Protein AF-A0A2K3MM93-F1 (afdb_monomer_lite)

Organism: Trifolium pratense (NCBI:txid57577)

Secondary structure (DSSP, 8-state):
-HHHHHHHHHHHHHHHHHHHHHHHHSTT--------S------THHHHHHHHHHHHHHH--HHHHHHHHHHTGGGTTTS-----SSS--HHHHHHHHHHHHHHH--GGGHHHHHHHHHHHHHHSTTSTT--S------S---HHHHHHHHHHHHHHHHT-STT---SBTT-SSS--SS-S-HHHHSPPTTT--SPPPTTTTHHHHS-SSPPSS--TTPBP--SSSS--------

Radius of gyration: 21.47 Å; chains: 1; bounding box: 51×52×52 Å

InterPro domains:
  IPR001701 Glycoside hydrolase family 9 [PF00759] (44-225)
  IPR008928 Six-hairpin glycosidase superfamily [SSF48208] (3-224)
  IPR012341 Six-hairpin glycosidase-like superfamily [G3DSA:1.50.10.10] (38-229)

Foldseek 3Di:
DVVLVVLQVVLVVVVVVVVVVVCVVDPPDDDDDPPPPDPDDQLCLQVVLLVLLVCCVVPVDCVSVVVCLVCVVVSQLQPADQDPDPSGCNLVSLVSLLVCCVPVVPPSSVSSVVSNVLNLQCCDAAHPNPDDDDDHDDDDDDPVNSVVSVVVVVVCQQQPDPVSAHLFFPGDPHYDQQAPDLVQQDDDCVVPVDDQDPVNSVVSNPDPDGGPHGSGGFGAPDDDPDTRPRPPPD

Sequence (234 aa):
MQDQIENVRDAIRWSTDYLLKAATTTPDTLYVQSVHFTVLTLDTKDELLWGASWIYIASGINSYREFIKSNGHILGADDDGYTFSWDDKRPGTKISLSKEFLEKNSEEFKLYKVHADNFICSHVPGTPTFQAQYTTGTSKSTEQHLVELAKKQVDYFLGDNPTKMSYMVGFGEKYPKHIHLRGSSLPSIHAQPQKISCNDGFQYLHTGSPNPNVLVGAIVGGPDSCAVTISLMI

pLDDT: mean 77.03, std 18.41, range [23.94, 95.0]

Structure (mmCIF, N/CA/C/O backbone):
data_AF-A0A2K3MM93-F1
#
_entry.id   AF-A0A2K3MM93-F1
#
loop_
_atom_site.group_PDB
_atom_site.id
_atom_site.type_symbol
_atom_site.label_atom_id
_atom_site.label_alt_id
_atom_site.label_comp_id
_atom_site.label_asym_id
_atom_site.label_entity_id
_atom_site.label_seq_id
_atom_site.pdbx_PDB_ins_code
_atom_site.Cartn_x
_atom_site.Cartn_y
_atom_site.Cartn_z
_atom_site.occupancy
_atom_site.B_iso_or_equiv
_atom_site.auth_seq_id
_atom_site.auth_comp_id
_atom_site.auth_asym_id
_atom_site.auth_atom_id
_atom_site.pdbx_PDB_model_num
ATOM 1 N N . MET A 1 1 ? -6.194 -1.894 -23.812 1.00 51.81 1 MET A N 1
ATOM 2 C CA . MET A 1 1 ? -6.556 -1.962 -22.375 1.00 51.81 1 MET A CA 1
ATOM 3 C C . MET A 1 1 ? -6.922 -3.381 -21.944 1.00 51.81 1 MET A C 1
ATOM 5 O O . MET A 1 1 ? -6.437 -3.793 -20.905 1.00 51.81 1 MET A O 1
ATOM 9 N N . GLN A 1 2 ? -7.696 -4.141 -22.734 1.00 50.66 2 GLN A N 1
ATOM 10 C CA . GLN A 1 2 ? -8.085 -5.525 -22.408 1.00 50.66 2 GLN A CA 1
ATOM 11 C C . GLN A 1 2 ? -6.885 -6.453 -22.117 1.00 50.66 2 GLN A C 1
ATOM 13 O O . GLN A 1 2 ? -6.856 -7.088 -21.070 1.00 50.66 2 GLN A O 1
ATOM 18 N N . ASP A 1 3 ? -5.848 -6.432 -22.964 1.00 60.22 3 ASP A N 1
ATOM 19 C CA . ASP A 1 3 ? -4.652 -7.286 -22.801 1.00 60.22 3 ASP A CA 1
ATOM 20 C C . ASP A 1 3 ? -3.826 -6.957 -21.544 1.00 60.22 3 ASP A C 1
ATOM 22 O O . ASP A 1 3 ? -3.103 -7.795 -21.015 1.00 60.22 3 ASP A O 1
ATOM 26 N N . GLN A 1 4 ? -3.954 -5.732 -21.029 1.00 65.31 4 GLN A N 1
ATOM 27 C CA . GLN A 1 4 ? -3.262 -5.280 -19.819 1.00 65.31 4 GLN A CA 1
ATOM 28 C C . GLN A 1 4 ? -3.967 -5.754 -18.543 1.00 65.31 4 GLN A C 1
ATOM 30 O O . GLN A 1 4 ? -3.328 -5.936 -17.511 1.00 65.31 4 GLN A O 1
ATOM 35 N N . ILE A 1 5 ? -5.279 -5.991 -18.609 1.00 72.00 5 ILE A N 1
ATOM 36 C CA . ILE A 1 5 ? -6.051 -6.524 -17.481 1.00 72.00 5 ILE A CA 1
ATOM 37 C C . ILE A 1 5 ? -5.716 -8.000 -17.251 1.00 72.00 5 ILE A C 1
ATOM 39 O O . ILE A 1 5 ? -5.618 -8.419 -16.100 1.00 72.00 5 ILE A O 1
ATOM 43 N N . GLU A 1 6 ? -5.497 -8.775 -18.314 1.00 75.38 6 GLU A N 1
ATOM 44 C CA . GLU A 1 6 ? -5.089 -10.182 -18.189 1.00 75.38 6 GLU A CA 1
ATOM 45 C C . GLU A 1 6 ? -3.709 -10.309 -17.529 1.00 75.38 6 GLU A C 1
ATOM 47 O O . GLU A 1 6 ? -3.551 -11.066 -16.577 1.00 75.38 6 GLU A O 1
ATOM 52 N N . ASN A 1 7 ? -2.759 -9.449 -17.904 1.00 69.81 7 ASN A N 1
ATOM 53 C CA . ASN A 1 7 ? -1.457 -9.331 -17.240 1.00 69.81 7 ASN A CA 1
ATOM 54 C C . ASN A 1 7 ? -1.568 -9.065 -15.726 1.00 69.81 7 ASN A C 1
ATOM 56 O O . ASN A 1 7 ? -0.864 -9.679 -14.923 1.00 69.81 7 ASN A O 1
ATOM 60 N N . VAL A 1 8 ? -2.466 -8.161 -15.323 1.00 65.00 8 VAL A N 1
ATOM 61 C CA . VAL A 1 8 ? -2.718 -7.861 -13.904 1.00 65.00 8 VAL A CA 1
ATOM 62 C C . VAL A 1 8 ? -3.370 -9.053 -13.196 1.00 65.00 8 VAL A C 1
ATOM 64 O O . VAL A 1 8 ? -2.984 -9.387 -12.076 1.00 65.00 8 VAL A O 1
ATOM 67 N N . ARG A 1 9 ? -4.325 -9.733 -13.841 1.00 71.06 9 ARG A N 1
ATOM 68 C CA . ARG A 1 9 ? -4.964 -10.942 -13.295 1.00 71.06 9 ARG A CA 1
ATOM 69 C C . ARG A 1 9 ? -3.963 -12.071 -13.079 1.00 71.06 9 ARG A C 1
ATOM 71 O O . ARG A 1 9 ? -4.007 -12.715 -12.032 1.00 71.06 9 ARG A O 1
ATOM 78 N N . ASP A 1 10 ? -3.059 -12.282 -14.026 1.00 72.31 10 ASP A N 1
ATOM 79 C CA . ASP A 1 10 ? -2.024 -13.307 -13.923 1.00 72.31 10 ASP A CA 1
ATOM 80 C C . ASP A 1 10 ? -1.010 -12.981 -12.820 1.00 72.31 10 ASP A C 1
ATOM 82 O O . ASP A 1 10 ? -0.639 -13.873 -12.055 1.00 72.31 10 ASP A O 1
ATOM 86 N N . ALA A 1 11 ? -0.631 -11.708 -12.653 1.00 65.25 11 ALA A N 1
ATOM 87 C CA . ALA A 1 11 ? 0.227 -11.270 -11.548 1.00 65.25 11 ALA A CA 1
ATOM 88 C C . ALA A 1 11 ? -0.423 -11.495 -10.168 1.00 65.25 11 ALA A C 1
ATOM 90 O O . ALA A 1 11 ? 0.228 -11.998 -9.245 1.00 65.25 11 ALA A O 1
ATOM 91 N N . ILE A 1 12 ? -1.717 -11.176 -10.031 1.00 69.25 12 ILE A N 1
ATOM 92 C CA . ILE A 1 12 ? -2.489 -11.443 -8.807 1.00 69.25 12 ILE A CA 1
ATOM 93 C C . ILE A 1 12 ? -2.551 -12.951 -8.544 1.00 69.25 12 ILE A C 1
ATOM 95 O O . ILE A 1 12 ? -2.189 -13.392 -7.455 1.00 69.25 12 ILE A O 1
ATOM 99 N N . ARG A 1 13 ? -2.938 -13.753 -9.547 1.00 71.38 13 ARG A N 1
ATOM 100 C CA . ARG A 1 13 ? -3.024 -15.216 -9.422 1.00 71.38 13 ARG A CA 1
ATOM 101 C C . ARG A 1 13 ? -1.688 -15.819 -8.994 1.00 71.38 13 ARG A C 1
ATOM 103 O O . ARG A 1 13 ? -1.665 -16.629 -8.074 1.00 71.38 13 ARG A O 1
ATOM 110 N N . TRP A 1 14 ? -0.584 -15.418 -9.622 1.00 70.94 14 TRP A N 1
ATOM 111 C CA . TRP A 1 14 ? 0.744 -15.934 -9.287 1.00 70.94 14 TRP A CA 1
ATOM 112 C C . TRP A 1 14 ? 1.143 -15.611 -7.843 1.00 70.94 14 TRP A C 1
ATOM 114 O O . TRP A 1 14 ? 1.661 -16.476 -7.135 1.00 70.94 14 TRP A O 1
ATOM 124 N N . SER A 1 15 ? 0.849 -14.391 -7.386 1.00 55.44 15 SER A N 1
ATOM 125 C CA . SER A 1 15 ? 1.133 -13.959 -6.013 1.00 55.44 15 SER A CA 1
ATOM 126 C C . SER A 1 15 ? 0.314 -14.758 -4.993 1.00 55.44 15 SER A C 1
ATOM 128 O O . SER A 1 15 ? 0.858 -15.245 -4.001 1.00 55.44 15 SER A O 1
ATOM 130 N N . THR A 1 16 ? -0.979 -14.972 -5.261 1.00 62.91 16 THR A N 1
ATOM 131 C CA . THR A 1 16 ? -1.851 -15.796 -4.411 1.00 62.91 16 THR A CA 1
ATOM 132 C C . THR A 1 16 ? -1.411 -17.260 -4.393 1.00 62.91 16 THR A C 1
ATOM 134 O O . THR A 1 16 ? -1.303 -17.849 -3.319 1.00 62.91 16 THR A O 1
ATOM 137 N N . ASP A 1 17 ? -1.091 -17.844 -5.549 1.00 65.69 17 ASP A N 1
ATOM 138 C CA . ASP A 1 17 ? -0.613 -19.226 -5.652 1.00 65.69 17 ASP A CA 1
ATOM 139 C C . ASP A 1 17 ? 0.693 -19.440 -4.883 1.00 65.69 17 ASP A C 1
ATOM 141 O O . ASP A 1 17 ? 0.877 -20.488 -4.262 1.00 65.69 17 ASP A O 1
ATOM 145 N N . TYR A 1 18 ? 1.607 -18.465 -4.913 1.00 66.19 18 TYR A N 1
ATOM 146 C CA . TYR A 1 18 ? 2.848 -18.513 -4.144 1.00 66.19 18 TYR A CA 1
ATOM 147 C C . TYR A 1 18 ? 2.573 -18.567 -2.637 1.00 66.19 18 TYR A C 1
ATOM 149 O O . TYR A 1 18 ? 3.099 -19.445 -1.952 1.00 66.19 18 TYR A O 1
ATOM 157 N N . LEU A 1 19 ? 1.707 -17.685 -2.127 1.00 58.78 19 LEU A N 1
ATOM 158 C CA . LEU A 1 19 ? 1.342 -17.655 -0.708 1.00 58.78 19 LEU A CA 1
ATOM 159 C C . LEU A 1 19 ? 0.598 -18.916 -0.273 1.00 58.78 19 LEU A C 1
ATOM 161 O O . LEU A 1 19 ? 0.902 -19.471 0.779 1.00 58.78 19 LEU A O 1
ATOM 165 N N . LEU A 1 20 ? -0.335 -19.405 -1.093 1.00 62.91 20 LEU A N 1
ATOM 166 C CA . LEU A 1 20 ? -1.062 -20.644 -0.823 1.00 62.91 20 LEU A CA 1
ATOM 167 C C . LEU A 1 20 ? -0.119 -21.848 -0.800 1.00 62.91 20 LEU A C 1
ATOM 169 O O . LEU A 1 20 ? -0.207 -22.677 0.103 1.00 62.91 20 LEU A O 1
ATOM 173 N N . LYS A 1 21 ? 0.825 -21.943 -1.743 1.00 63.91 21 LYS A N 1
ATOM 174 C CA . LYS A 1 21 ? 1.854 -22.996 -1.734 1.00 63.91 21 LYS A CA 1
ATOM 175 C C . LYS A 1 21 ? 2.757 -22.888 -0.508 1.00 63.91 21 LYS A C 1
ATOM 177 O O . LYS A 1 21 ? 3.028 -23.904 0.124 1.00 63.91 21 LYS A O 1
ATOM 182 N N . ALA A 1 22 ? 3.179 -21.684 -0.129 1.00 58.09 22 ALA A N 1
ATOM 183 C CA . ALA A 1 22 ? 3.984 -21.475 1.072 1.00 58.09 22 ALA A CA 1
ATOM 184 C C . ALA A 1 22 ? 3.227 -21.878 2.354 1.00 58.09 22 ALA A C 1
ATOM 186 O O . ALA A 1 22 ? 3.769 -22.616 3.172 1.00 58.09 22 ALA A O 1
ATOM 187 N N . ALA A 1 23 ? 1.958 -21.480 2.490 1.00 58.22 23 ALA A N 1
ATOM 188 C CA . ALA A 1 23 ? 1.123 -21.787 3.653 1.00 58.22 23 ALA A CA 1
ATOM 189 C C . ALA A 1 23 ? 0.767 -23.280 3.763 1.00 58.22 23 ALA A C 1
ATOM 191 O O . ALA A 1 23 ? 0.772 -23.847 4.852 1.00 58.22 23 ALA A O 1
ATOM 192 N N . THR A 1 24 ? 0.484 -23.941 2.637 1.00 62.69 24 THR A N 1
ATOM 193 C CA . THR A 1 24 ? 0.155 -25.380 2.602 1.00 62.69 24 THR A CA 1
ATOM 194 C C . THR A 1 24 ? 1.366 -26.283 2.826 1.00 62.69 24 THR A C 1
ATOM 196 O O . THR A 1 24 ? 1.199 -27.421 3.259 1.00 62.69 24 THR A O 1
ATOM 199 N N . THR A 1 25 ? 2.581 -25.793 2.562 1.00 65.81 25 THR A N 1
ATOM 200 C CA . THR A 1 25 ? 3.818 -26.562 2.778 1.00 65.81 25 THR A CA 1
ATOM 201 C C . THR A 1 25 ? 4.124 -26.740 4.270 1.00 65.81 25 THR A C 1
ATOM 203 O O . THR A 1 25 ? 4.723 -27.745 4.649 1.00 65.81 25 THR A O 1
ATOM 206 N N . THR A 1 26 ? 3.668 -25.820 5.127 1.00 63.72 26 THR A N 1
ATOM 207 C CA . THR A 1 26 ? 3.816 -25.917 6.588 1.00 63.72 26 THR A CA 1
ATOM 208 C C . THR A 1 26 ? 2.538 -25.481 7.312 1.00 63.72 26 THR A C 1
ATOM 210 O O . THR A 1 26 ? 2.433 -24.332 7.758 1.00 63.72 26 THR A O 1
ATOM 213 N N . PRO A 1 27 ? 1.562 -26.394 7.457 1.00 59.00 27 PRO A N 1
ATOM 214 C CA . PRO A 1 27 ? 0.404 -26.164 8.311 1.00 59.00 27 PRO A CA 1
ATOM 215 C C . PRO A 1 27 ? 0.856 -25.774 9.728 1.00 59.00 27 PRO A C 1
ATOM 217 O O . PRO A 1 27 ? 1.886 -26.251 10.206 1.00 59.00 27 PRO A O 1
ATOM 220 N N . ASP A 1 28 ? 0.119 -24.872 10.376 1.00 53.28 28 ASP A N 1
ATOM 221 C CA . ASP A 1 28 ? 0.378 -24.392 11.746 1.00 53.28 28 ASP A CA 1
ATOM 222 C C . ASP A 1 28 ? 1.706 -23.636 11.961 1.00 53.28 28 ASP A C 1
ATOM 224 O O . ASP A 1 28 ? 2.110 -23.386 13.097 1.00 53.28 28 ASP A O 1
ATOM 228 N N . THR A 1 29 ? 2.386 -23.222 10.886 1.00 52.50 29 THR A N 1
ATOM 229 C CA . THR A 1 29 ? 3.626 -22.432 10.963 1.00 52.50 29 THR A CA 1
ATOM 230 C C . THR A 1 29 ? 3.396 -21.007 10.466 1.00 52.50 29 THR A C 1
ATOM 232 O O . THR A 1 29 ? 3.071 -20.788 9.301 1.00 52.50 29 THR A O 1
ATOM 235 N N . LEU A 1 30 ? 3.603 -20.021 11.343 1.00 47.50 30 LEU A N 1
ATOM 236 C CA . LEU A 1 30 ? 3.596 -18.605 10.976 1.00 47.50 30 LEU A CA 1
ATOM 237 C C . LEU A 1 30 ? 5.018 -18.163 10.619 1.00 47.50 30 LEU A C 1
ATOM 239 O O . LEU A 1 30 ? 5.884 -18.056 11.489 1.00 47.50 30 LEU A O 1
ATOM 243 N N . TYR A 1 31 ? 5.260 -17.873 9.344 1.00 49.44 31 TYR A N 1
ATOM 244 C CA . TYR A 1 31 ? 6.506 -17.243 8.920 1.00 49.44 31 TYR A CA 1
ATOM 245 C C . TYR A 1 31 ? 6.441 -15.741 9.184 1.00 49.44 31 TYR A C 1
ATOM 247 O O . TYR A 1 31 ? 5.817 -14.994 8.437 1.00 49.44 31 TYR A O 1
ATOM 255 N N . VAL A 1 32 ? 7.110 -15.296 10.245 1.00 45.66 32 VAL A N 1
ATOM 256 C CA . VAL A 1 32 ? 7.368 -13.873 10.479 1.00 45.66 32 VAL A CA 1
ATOM 257 C C . VAL A 1 32 ? 8.694 -13.528 9.810 1.00 45.66 32 VAL A C 1
ATOM 259 O O . VAL A 1 32 ? 9.730 -14.125 10.113 1.00 45.66 32 VAL A O 1
ATOM 262 N N . GLN A 1 33 ? 8.675 -12.586 8.869 1.00 38.59 33 GLN A N 1
ATOM 263 C CA . GLN A 1 33 ? 9.889 -12.128 8.207 1.00 38.59 33 GLN A CA 1
ATOM 264 C C . GLN A 1 33 ? 10.710 -11.272 9.184 1.00 38.59 33 GLN A C 1
ATOM 266 O O . GLN A 1 33 ? 10.471 -10.081 9.333 1.00 38.59 33 GLN A O 1
ATOM 271 N N . SER A 1 34 ? 11.712 -11.865 9.839 1.00 39.41 34 SER A N 1
ATOM 272 C CA . SER A 1 34 ? 12.761 -11.085 10.504 1.00 39.41 34 SER A CA 1
ATOM 273 C C . SER A 1 34 ? 13.750 -10.612 9.439 1.00 39.41 34 SER A C 1
ATOM 275 O O . SER A 1 34 ? 14.672 -11.335 9.055 1.00 39.41 34 SER A O 1
ATOM 277 N N . VAL A 1 35 ? 13.530 -9.414 8.891 1.00 43.66 35 VAL A N 1
ATOM 278 C CA . VAL A 1 35 ? 14.519 -8.778 8.016 1.00 43.66 35 VAL A CA 1
ATOM 279 C C . VAL A 1 35 ? 15.639 -8.246 8.903 1.00 43.66 35 VAL A C 1
ATOM 281 O O . VAL A 1 35 ? 15.491 -7.238 9.585 1.00 43.66 35 VAL A O 1
ATOM 284 N N . HIS A 1 36 ? 16.779 -8.930 8.908 1.00 37.81 36 HIS A N 1
ATOM 285 C CA . HIS A 1 36 ? 17.984 -8.464 9.591 1.00 37.81 36 HIS A CA 1
ATOM 286 C C . HIS A 1 36 ? 18.681 -7.390 8.734 1.00 37.81 36 HIS A C 1
ATOM 288 O O . HIS A 1 36 ? 19.751 -7.621 8.174 1.00 37.81 36 HIS A O 1
ATOM 294 N N . PHE A 1 37 ? 18.060 -6.217 8.582 1.00 41.62 37 PHE A N 1
ATOM 295 C CA . PHE A 1 37 ? 18.737 -5.025 8.071 1.00 41.62 37 PHE A CA 1
ATOM 296 C C . PHE A 1 37 ? 18.718 -3.955 9.161 1.00 41.62 37 PHE A C 1
ATOM 298 O O . PHE A 1 37 ? 17.846 -3.099 9.214 1.00 41.62 37 PHE A O 1
ATOM 305 N N . THR A 1 38 ? 19.731 -4.028 10.027 1.00 33.12 38 THR A N 1
ATOM 306 C CA . THR A 1 38 ? 19.977 -3.146 11.181 1.00 33.12 38 THR A CA 1
ATOM 307 C C . THR A 1 38 ? 18.967 -3.301 12.318 1.00 33.12 38 THR A C 1
ATOM 309 O O . THR A 1 38 ? 17.789 -2.998 12.199 1.00 33.12 38 THR A O 1
ATOM 312 N N . VAL A 1 39 ? 19.472 -3.747 13.468 1.00 38.59 39 VAL A N 1
ATOM 313 C CA . VAL A 1 39 ? 18.790 -3.675 14.762 1.00 38.59 39 VAL A CA 1
ATOM 314 C C . VAL A 1 39 ? 18.545 -2.200 15.095 1.00 38.59 39 VAL A C 1
ATOM 316 O O . VAL A 1 39 ? 19.390 -1.531 15.682 1.00 38.59 39 VAL A O 1
ATOM 319 N N . LEU A 1 40 ? 17.388 -1.691 14.693 1.0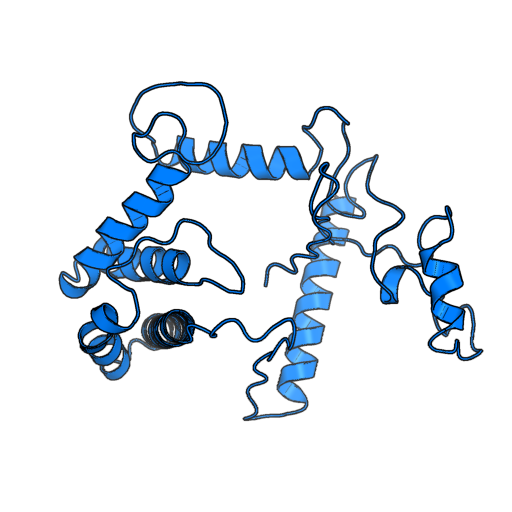0 40.06 40 LEU A N 1
ATOM 320 C CA . LEU A 1 40 ? 16.746 -0.516 15.261 1.00 40.06 40 LEU A CA 1
ATOM 321 C C . LEU A 1 40 ? 15.409 -1.035 15.780 1.00 40.06 40 LEU A C 1
ATOM 323 O O . LEU A 1 40 ? 14.492 -1.246 15.005 1.00 40.06 40 LEU A O 1
ATOM 327 N N . THR A 1 41 ? 15.393 -1.408 17.063 1.00 41.62 41 THR A N 1
ATOM 328 C CA . THR A 1 41 ? 14.204 -1.641 17.905 1.00 41.62 41 THR A CA 1
ATOM 329 C C . THR A 1 41 ? 12.896 -1.888 17.137 1.00 41.62 41 THR A C 1
ATOM 331 O O . THR A 1 41 ? 12.156 -0.939 16.903 1.00 41.62 41 THR A O 1
ATOM 334 N N . LEU A 1 42 ? 12.603 -3.145 16.770 1.00 50.31 42 LEU A N 1
ATOM 335 C CA . LEU A 1 42 ? 11.277 -3.526 16.270 1.00 50.31 42 LEU A CA 1
ATOM 336 C C . LEU A 1 42 ? 10.249 -3.138 17.337 1.00 50.31 42 LEU A C 1
ATOM 338 O O . LEU A 1 42 ? 10.152 -3.803 18.374 1.00 50.31 42 LEU A O 1
ATOM 342 N N . ASP A 1 43 ? 9.514 -2.054 17.119 1.00 64.69 43 ASP A N 1
ATOM 343 C CA . ASP A 1 43 ? 8.407 -1.670 17.982 1.00 64.69 43 ASP A CA 1
ATOM 344 C C . ASP A 1 43 ? 7.216 -2.580 17.674 1.00 64.69 43 ASP A C 1
ATOM 346 O O . ASP A 1 43 ? 6.231 -2.146 17.114 1.00 64.69 43 ASP A O 1
ATOM 350 N N . THR A 1 44 ? 7.304 -3.868 18.039 1.00 72.62 44 THR A N 1
ATOM 351 C CA . THR A 1 44 ? 6.303 -4.937 17.767 1.00 72.62 44 THR A CA 1
ATOM 352 C C . THR A 1 44 ? 4.864 -4.640 18.219 1.00 72.62 44 THR A C 1
ATOM 354 O O . THR A 1 44 ? 3.959 -5.460 18.053 1.00 72.62 44 THR A O 1
ATOM 357 N N . LYS A 1 45 ? 4.659 -3.500 18.869 1.00 85.88 45 LYS A N 1
ATOM 358 C CA . LYS A 1 45 ? 3.405 -3.062 19.455 1.00 85.88 45 LYS A CA 1
ATOM 359 C C . LYS A 1 45 ? 2.326 -2.838 18.407 1.00 85.88 45 LYS A C 1
ATOM 361 O O . LYS A 1 45 ? 1.196 -3.285 18.605 1.00 85.88 45 LYS A O 1
ATOM 366 N N . ASP A 1 46 ? 2.676 -2.183 17.306 1.00 86.19 46 ASP A N 1
ATOM 367 C CA . ASP A 1 46 ? 1.747 -1.909 16.220 1.00 86.19 46 ASP A CA 1
ATOM 368 C C . ASP A 1 46 ? 1.327 -3.203 15.510 1.00 86.19 46 ASP A C 1
ATOM 370 O O . ASP A 1 46 ? 0.139 -3.388 15.254 1.00 86.19 46 ASP A O 1
ATOM 374 N N . GLU A 1 47 ? 2.262 -4.134 15.294 1.00 89.50 47 GLU A N 1
ATOM 375 C CA . GLU A 1 47 ? 1.994 -5.459 14.722 1.00 89.50 47 GLU A CA 1
ATOM 376 C C . GLU A 1 47 ? 1.057 -6.283 15.612 1.00 89.50 47 GLU A C 1
ATOM 378 O O . GLU A 1 47 ? 0.119 -6.919 15.124 1.00 89.50 47 GLU A O 1
ATOM 383 N N . LEU A 1 48 ? 1.267 -6.252 16.934 1.00 90.44 48 LEU A N 1
ATOM 384 C CA . LEU A 1 48 ? 0.404 -6.950 17.886 1.00 90.44 48 LEU A CA 1
ATOM 385 C C . LEU A 1 48 ? -1.016 -6.372 17.881 1.00 90.44 48 LEU A C 1
ATOM 387 O O . LEU A 1 48 ? -1.996 -7.124 17.867 1.00 90.44 48 LEU A O 1
ATOM 391 N N . LEU A 1 49 ? -1.136 -5.042 17.868 1.00 92.50 49 LEU A N 1
ATOM 392 C CA . LEU A 1 49 ? -2.427 -4.363 17.816 1.00 92.50 49 LEU A CA 1
ATOM 393 C C . LEU A 1 49 ? -3.130 -4.591 16.469 1.00 92.50 49 LEU A C 1
ATOM 395 O O . LEU A 1 49 ? -4.339 -4.828 16.446 1.00 92.50 49 LEU A O 1
ATOM 399 N N . TRP A 1 50 ? -2.384 -4.589 15.364 1.00 93.88 50 TRP A N 1
ATOM 400 C CA . TRP A 1 50 ? -2.871 -4.895 14.018 1.00 93.88 50 TRP A CA 1
ATOM 401 C C . TRP A 1 50 ? -3.407 -6.323 13.923 1.00 93.88 50 TRP A C 1
ATOM 403 O O . TRP A 1 50 ? -4.550 -6.529 13.510 1.00 93.88 50 TRP A O 1
ATOM 413 N N . GLY A 1 51 ? -2.634 -7.308 14.389 1.00 92.44 51 GLY A N 1
ATOM 414 C CA . GLY A 1 51 ? -3.040 -8.713 14.405 1.00 92.44 51 GLY A CA 1
ATOM 415 C C . GLY A 1 51 ? -4.285 -8.957 15.261 1.00 92.44 51 GLY A C 1
ATOM 416 O O . GLY A 1 51 ? -5.238 -9.588 14.801 1.00 92.44 51 GLY A O 1
ATOM 417 N N . ALA A 1 52 ? -4.327 -8.404 16.478 1.00 92.81 52 ALA A N 1
ATOM 418 C CA . ALA A 1 52 ? -5.503 -8.505 17.343 1.00 92.81 52 ALA A CA 1
ATOM 419 C C . ALA A 1 52 ? -6.749 -7.875 16.697 1.00 92.81 52 ALA A C 1
ATOM 421 O O . ALA A 1 52 ? -7.838 -8.449 16.776 1.00 92.81 52 ALA A O 1
ATOM 422 N N . SER A 1 53 ? -6.582 -6.735 16.017 1.00 93.88 53 SER A N 1
ATOM 423 C CA . SER A 1 53 ? -7.661 -6.042 15.303 1.00 93.88 53 SER A CA 1
ATOM 424 C C . SER A 1 53 ? -8.219 -6.880 14.159 1.00 93.88 53 SER A C 1
ATOM 426 O O . SER A 1 53 ? -9.434 -7.043 14.071 1.00 93.88 53 SER A O 1
ATOM 428 N N . TRP A 1 54 ? -7.362 -7.478 13.329 1.00 93.75 54 TRP A N 1
ATOM 429 C CA . TRP A 1 54 ? -7.805 -8.367 12.252 1.00 93.75 54 TRP A CA 1
ATOM 430 C C . TRP A 1 54 ? -8.556 -9.586 12.762 1.00 93.75 54 TRP A C 1
ATOM 432 O O . TRP A 1 54 ? -9.616 -9.913 12.228 1.00 93.75 54 TRP A O 1
ATOM 442 N N . ILE A 1 55 ? -8.044 -10.242 13.808 1.00 92.12 55 ILE A N 1
ATOM 443 C CA . ILE A 1 55 ? -8.721 -11.408 14.379 1.00 92.12 55 ILE A CA 1
ATOM 444 C C . ILE A 1 55 ? -10.080 -10.994 14.945 1.00 92.12 55 ILE A C 1
ATOM 446 O O . ILE A 1 55 ? -11.068 -11.680 14.689 1.00 92.12 55 ILE A O 1
ATOM 450 N N . TYR A 1 56 ? -10.169 -9.868 15.659 1.00 93.06 56 TYR A N 1
ATOM 451 C CA . TYR A 1 56 ? -11.446 -9.350 16.148 1.00 93.06 56 TYR A CA 1
ATOM 452 C C . TYR A 1 56 ? -12.430 -9.074 15.001 1.00 93.06 56 TYR A C 1
ATOM 454 O O . TYR A 1 56 ? -13.550 -9.578 15.039 1.00 93.06 56 TYR A O 1
ATOM 462 N N . ILE A 1 57 ? -12.009 -8.345 13.965 1.00 90.19 57 ILE A N 1
ATOM 463 C CA . ILE A 1 57 ? -12.862 -7.982 12.823 1.00 90.19 57 ILE A CA 1
ATOM 464 C C . ILE A 1 57 ? -13.351 -9.231 12.077 1.00 90.19 57 ILE A C 1
ATOM 466 O O . ILE A 1 57 ? -14.520 -9.307 11.704 1.00 90.19 57 ILE A O 1
ATOM 470 N N . ALA A 1 58 ? -12.481 -10.226 11.881 1.00 90.50 58 ALA A N 1
ATOM 471 C CA . ALA A 1 58 ? -12.821 -11.445 11.153 1.00 90.50 58 ALA A CA 1
ATOM 472 C C . ALA A 1 58 ? -13.691 -12.415 11.968 1.00 90.50 58 ALA A C 1
ATOM 474 O O . ALA A 1 58 ? -14.559 -13.083 11.410 1.00 90.50 58 ALA A O 1
ATOM 475 N N . SER A 1 59 ? -13.445 -12.526 13.277 1.00 92.31 59 SER A N 1
ATOM 476 C CA . SER A 1 59 ? -14.070 -13.552 14.123 1.00 92.31 59 SER A CA 1
ATOM 477 C C . SER A 1 59 ? -15.241 -13.050 14.970 1.00 92.31 59 SER A C 1
ATOM 479 O O . SER A 1 59 ? -16.067 -13.851 15.400 1.00 92.31 59 SER A O 1
ATOM 481 N N . GLY A 1 60 ? -15.301 -11.750 15.268 1.00 88.94 60 GLY A N 1
ATOM 482 C CA . GLY A 1 60 ? -16.237 -11.172 16.235 1.00 88.94 60 GLY A CA 1
ATOM 483 C C . GLY A 1 60 ? -16.000 -11.610 17.688 1.00 88.94 60 GLY A C 1
ATOM 484 O O . GLY A 1 60 ? -16.852 -11.374 18.545 1.00 88.94 60 GLY A O 1
ATOM 485 N N . ILE A 1 61 ? -14.875 -12.266 17.999 1.00 92.06 61 ILE A N 1
ATOM 486 C CA . ILE A 1 61 ? -14.604 -12.798 19.339 1.00 92.06 61 ILE A CA 1
ATOM 487 C C . ILE A 1 61 ? -14.286 -11.656 20.320 1.00 92.06 61 ILE A C 1
ATOM 489 O O . ILE A 1 61 ? -13.301 -10.928 20.174 1.00 92.06 61 ILE A O 1
ATOM 493 N N . ASN A 1 62 ? -15.081 -11.558 21.390 1.00 92.88 62 ASN A N 1
ATOM 494 C CA . ASN A 1 62 ? -14.987 -10.484 22.387 1.00 92.88 62 ASN A CA 1
ATOM 495 C C . ASN A 1 62 ? -13.662 -10.438 23.166 1.00 92.88 62 ASN A C 1
ATOM 497 O O . ASN A 1 62 ? -13.287 -9.368 23.635 1.00 92.88 62 ASN A O 1
ATOM 501 N N . SER A 1 63 ? -12.930 -11.548 23.310 1.00 94.12 63 SER A N 1
ATOM 502 C CA . SER A 1 63 ? -11.634 -11.526 24.009 1.00 94.12 63 SER A CA 1
ATOM 503 C C . SER A 1 63 ? -10.609 -10.637 23.299 1.00 94.12 63 SER A C 1
ATOM 505 O O . SER A 1 63 ? -9.867 -9.920 23.965 1.00 94.12 63 SER A O 1
ATOM 507 N N . TYR A 1 64 ? -10.607 -10.617 21.962 1.00 91.94 64 TYR A N 1
ATOM 508 C CA . TYR A 1 64 ? -9.748 -9.723 21.183 1.00 91.94 64 TYR A CA 1
ATOM 509 C C . TYR A 1 64 ? -10.221 -8.271 21.263 1.00 91.94 64 TYR A C 1
ATOM 511 O O . TYR A 1 64 ? -9.393 -7.371 21.370 1.00 91.94 64 TYR A O 1
ATOM 519 N N . ARG A 1 65 ? -11.538 -8.033 21.313 1.00 93.06 65 ARG A N 1
ATOM 520 C CA . ARG A 1 65 ? -12.097 -6.696 21.577 1.00 93.06 65 ARG A CA 1
ATOM 521 C C . ARG A 1 65 ? -11.618 -6.138 22.915 1.00 93.06 65 ARG A C 1
ATOM 523 O O . ARG A 1 65 ? -11.124 -5.014 22.966 1.00 93.06 65 ARG A O 1
ATOM 530 N N . GLU A 1 66 ? -11.728 -6.922 23.987 1.00 94.50 66 GLU A N 1
ATOM 531 C CA . GLU A 1 66 ? -11.243 -6.503 25.307 1.00 94.50 66 GLU A CA 1
ATOM 532 C C . GLU A 1 66 ? -9.719 -6.347 25.320 1.00 94.50 66 GLU A C 1
ATOM 534 O O . GLU A 1 66 ? -9.213 -5.402 25.915 1.00 94.50 66 GLU A O 1
ATOM 539 N N . PHE A 1 67 ? -8.978 -7.196 24.602 1.00 94.44 67 PHE A N 1
ATOM 540 C CA . PHE A 1 67 ? -7.536 -7.024 24.446 1.00 94.44 67 PHE A CA 1
ATOM 541 C C . PHE A 1 67 ? -7.180 -5.673 23.806 1.00 94.44 67 PHE A C 1
ATOM 543 O O . PHE A 1 67 ? -6.360 -4.944 24.363 1.00 94.44 67 PHE A O 1
ATOM 550 N N . ILE A 1 68 ? -7.810 -5.317 22.681 1.00 95.00 68 ILE A N 1
ATOM 551 C CA . ILE A 1 68 ? -7.585 -4.045 21.971 1.00 95.00 68 ILE A CA 1
ATOM 552 C C . ILE A 1 68 ? -7.930 -2.861 22.874 1.00 95.00 68 ILE A C 1
ATOM 554 O O . ILE A 1 68 ? -7.190 -1.882 22.937 1.00 95.00 68 ILE A O 1
ATOM 558 N N . LYS A 1 69 ? -9.039 -2.956 23.608 1.00 93.56 69 LYS A N 1
ATOM 559 C CA . LYS A 1 69 ? -9.486 -1.917 24.536 1.00 93.56 69 LYS A CA 1
ATOM 560 C C . LYS A 1 69 ? -8.517 -1.725 25.704 1.00 93.56 69 LYS A C 1
ATOM 562 O O . LYS A 1 69 ? -8.188 -0.593 26.037 1.00 93.56 69 LYS A O 1
ATOM 567 N N . SER A 1 70 ? -8.063 -2.810 26.325 1.00 94.06 70 SER A N 1
ATOM 568 C CA . SER A 1 70 ? -7.196 -2.749 27.506 1.00 94.06 70 SER A CA 1
ATOM 569 C C . SER A 1 70 ? -5.744 -2.414 27.179 1.00 94.06 70 SER A C 1
ATOM 571 O O . SER A 1 70 ? -5.063 -1.820 28.009 1.00 94.06 70 SER A O 1
ATOM 573 N N . ASN A 1 71 ? -5.262 -2.796 25.994 1.00 92.94 71 ASN A N 1
ATOM 574 C CA . ASN A 1 71 ? -3.849 -2.671 25.634 1.00 92.94 71 ASN A CA 1
ATOM 575 C C . ASN A 1 71 ? -3.589 -1.628 24.540 1.00 92.94 71 ASN A C 1
ATOM 577 O O . ASN A 1 71 ? -2.440 -1.264 24.331 1.00 92.94 71 ASN A O 1
ATOM 581 N N . GLY A 1 72 ? -4.616 -1.107 23.863 1.00 91.88 72 GLY A N 1
ATOM 582 C CA . GLY A 1 72 ? -4.449 -0.178 22.740 1.00 91.88 72 GLY A CA 1
ATOM 583 C C . GLY A 1 72 ? -3.542 1.010 23.062 1.00 91.88 72 GLY A C 1
ATOM 584 O O . GLY A 1 72 ? -2.607 1.278 22.315 1.00 91.88 72 GLY A O 1
ATOM 585 N N . HIS A 1 73 ? -3.753 1.652 24.215 1.00 91.31 73 HIS A N 1
ATOM 586 C CA . HIS A 1 73 ? -2.949 2.792 24.671 1.00 91.31 73 HIS A CA 1
ATOM 587 C C . HIS A 1 73 ? -1.446 2.473 24.721 1.00 91.31 73 HIS A C 1
ATOM 589 O O . HIS A 1 73 ? -0.631 3.190 24.150 1.00 91.31 73 HIS A O 1
ATOM 595 N N . ILE A 1 74 ? -1.072 1.347 25.342 1.00 90.62 74 ILE A N 1
ATOM 596 C CA . ILE A 1 74 ? 0.337 0.940 25.454 1.00 90.62 74 ILE A CA 1
ATOM 597 C C . ILE A 1 74 ? 0.906 0.398 24.139 1.00 90.62 74 ILE A C 1
ATOM 599 O O . ILE A 1 74 ? 2.125 0.290 24.024 1.00 90.62 74 ILE A O 1
ATOM 603 N N . LEU A 1 75 ? 0.042 0.048 23.178 1.00 89.62 75 LEU A N 1
ATOM 604 C CA . LEU A 1 75 ? 0.399 -0.487 21.865 1.00 89.62 75 LEU A CA 1
ATOM 605 C C . LEU A 1 75 ? 0.375 0.573 20.742 1.00 89.62 75 LEU A C 1
ATOM 607 O O . LEU A 1 75 ? 0.430 0.220 19.566 1.00 89.62 75 LEU A O 1
ATOM 611 N N . GLY A 1 76 ? 0.299 1.863 21.086 1.00 87.94 76 GLY A N 1
ATOM 612 C CA . GLY A 1 76 ? 0.402 2.964 20.121 1.00 87.94 76 GLY A CA 1
ATOM 613 C C . GLY A 1 76 ? -0.925 3.420 19.506 1.00 87.94 76 GLY A C 1
ATOM 614 O O . GLY A 1 76 ? -0.927 4.069 18.460 1.00 87.94 76 GLY A O 1
ATOM 615 N N . ALA A 1 77 ? -2.071 3.111 20.129 1.00 89.44 77 ALA A N 1
ATOM 616 C CA . ALA A 1 77 ? -3.365 3.652 19.696 1.00 89.44 77 ALA A CA 1
ATOM 617 C C . ALA A 1 77 ? -3.404 5.190 19.764 1.00 89.44 77 ALA A C 1
ATOM 619 O O . ALA A 1 77 ? -3.981 5.827 18.880 1.00 89.44 77 ALA A O 1
ATOM 620 N N . ASP A 1 78 ? -2.737 5.769 20.763 1.00 90.50 78 ASP A N 1
ATOM 621 C CA . ASP A 1 78 ? -2.692 7.211 21.034 1.00 90.50 78 ASP A CA 1
ATOM 622 C C . ASP A 1 78 ? -1.656 7.955 20.173 1.00 90.50 78 ASP A C 1
ATOM 624 O O . ASP A 1 78 ? -1.667 9.182 20.100 1.00 90.50 78 ASP A O 1
ATOM 628 N N . ASP A 1 79 ? -0.773 7.223 19.488 1.00 88.69 79 ASP A N 1
ATOM 629 C CA . ASP A 1 79 ? 0.349 7.797 18.745 1.00 88.69 79 ASP A CA 1
ATOM 630 C C . ASP A 1 79 ? 0.006 7.942 17.265 1.00 88.69 79 ASP A C 1
ATOM 632 O O . ASP A 1 79 ? -0.222 6.946 16.576 1.00 88.69 79 ASP A O 1
ATOM 636 N N . ASP A 1 80 ? -0.033 9.163 16.734 1.00 84.75 80 ASP A N 1
ATOM 637 C CA . ASP A 1 80 ? -0.259 9.375 15.301 1.00 84.75 80 ASP A CA 1
ATOM 638 C C . ASP A 1 80 ? 0.837 8.718 14.445 1.00 84.75 80 ASP A C 1
ATOM 640 O O . ASP A 1 80 ? 2.030 8.944 14.640 1.00 84.75 80 ASP A O 1
ATOM 644 N N . GLY A 1 81 ? 0.406 7.916 13.468 1.00 80.12 81 GLY A N 1
ATOM 645 C CA . GLY A 1 81 ? 1.251 7.386 12.403 1.00 80.12 81 GLY A CA 1
ATOM 646 C C . GLY A 1 81 ? 0.872 8.068 11.095 1.00 80.12 81 GLY A C 1
ATOM 647 O O . GLY A 1 81 ? -0.314 8.194 10.796 1.00 80.12 81 GLY A O 1
ATOM 648 N N . TYR A 1 82 ? 1.866 8.506 10.324 1.00 80.25 82 TYR A N 1
ATOM 649 C CA . TYR A 1 82 ? 1.659 9.239 9.066 1.00 80.25 82 TYR A CA 1
ATOM 650 C C . TYR A 1 82 ? 2.037 8.432 7.822 1.00 80.25 82 TYR A C 1
ATOM 652 O O . TYR A 1 82 ? 1.827 8.897 6.709 1.00 80.25 82 TYR A O 1
ATOM 660 N N . THR A 1 83 ? 2.527 7.203 7.996 1.00 82.62 83 THR A N 1
ATOM 661 C CA . THR A 1 83 ? 2.886 6.304 6.898 1.00 82.62 83 THR A CA 1
ATOM 662 C C . THR A 1 83 ? 2.375 4.913 7.221 1.00 82.62 83 THR A C 1
ATOM 664 O O . THR A 1 83 ? 2.714 4.358 8.260 1.00 82.62 83 THR A O 1
ATOM 667 N N . PHE A 1 84 ? 1.575 4.335 6.329 1.00 87.06 84 PHE A N 1
ATOM 668 C CA . PHE A 1 84 ? 1.247 2.916 6.403 1.00 87.06 84 PHE A CA 1
ATOM 669 C C . PHE A 1 84 ? 2.294 2.131 5.613 1.00 87.06 84 PHE A C 1
ATOM 671 O O . PHE A 1 84 ? 2.452 2.351 4.411 1.00 87.06 84 PHE A O 1
ATOM 678 N N . SER A 1 85 ? 3.044 1.256 6.280 1.00 83.88 85 SER A N 1
ATOM 679 C CA . SER A 1 85 ? 4.127 0.497 5.649 1.00 83.88 85 SER A CA 1
ATOM 680 C C . SER A 1 85 ? 4.315 -0.870 6.298 1.00 83.88 85 SER A C 1
ATOM 682 O O . SER A 1 85 ? 3.597 -1.227 7.224 1.00 83.88 85 SER A O 1
ATOM 684 N N . TRP A 1 86 ? 5.287 -1.645 5.814 1.00 80.81 86 TRP A N 1
ATOM 685 C CA . TRP A 1 86 ? 5.642 -2.933 6.411 1.00 80.81 86 TRP A CA 1
ATOM 686 C C . TRP A 1 86 ? 6.128 -2.808 7.864 1.00 80.81 86 TRP A C 1
ATOM 688 O O . TRP A 1 86 ? 5.942 -3.759 8.612 1.00 80.81 86 TRP A O 1
ATOM 698 N N . ASP A 1 87 ? 6.697 -1.656 8.230 1.00 79.62 87 ASP A N 1
ATOM 699 C CA . ASP A 1 87 ? 7.283 -1.361 9.545 1.00 79.62 87 ASP A CA 1
ATOM 700 C C . ASP A 1 87 ? 6.315 -0.608 10.478 1.00 79.62 87 ASP A C 1
ATOM 702 O O . ASP A 1 87 ? 6.553 -0.532 11.674 1.00 79.62 87 ASP A O 1
ATOM 706 N N . ASP A 1 88 ? 5.227 -0.037 9.939 1.00 85.12 88 ASP A N 1
ATOM 707 C CA . ASP A 1 88 ? 4.236 0.708 10.728 1.00 85.12 88 ASP A CA 1
ATOM 708 C C . ASP A 1 88 ? 2.805 0.437 10.241 1.00 85.12 88 ASP A C 1
ATOM 710 O O . ASP A 1 88 ? 2.377 0.893 9.170 1.00 85.12 88 ASP A O 1
ATOM 714 N N . LYS A 1 89 ? 2.051 -0.304 11.055 1.00 90.25 89 LYS A N 1
ATOM 715 C CA . LYS A 1 89 ? 0.654 -0.696 10.831 1.00 90.25 89 LYS A CA 1
ATOM 716 C C . LYS A 1 89 ? -0.347 0.176 11.575 1.00 90.25 89 LYS A C 1
ATOM 718 O O . LYS A 1 89 ? -1.554 -0.012 11.392 1.00 90.25 89 LYS A O 1
ATOM 723 N N . ARG A 1 90 ? 0.094 1.151 12.383 1.00 91.06 90 ARG A N 1
ATOM 724 C CA . ARG A 1 90 ? -0.806 1.978 13.214 1.00 91.06 90 ARG A CA 1
ATOM 725 C C . ARG A 1 90 ? -1.886 2.684 12.393 1.00 91.06 90 ARG A C 1
ATOM 727 O O . ARG A 1 90 ? -3.049 2.606 12.807 1.00 91.06 90 ARG A O 1
ATOM 734 N N . PRO A 1 91 ? -1.591 3.310 11.230 1.00 91.75 91 PRO A N 1
ATOM 735 C CA . PRO A 1 91 ? -2.638 3.938 10.424 1.00 91.75 91 PRO A CA 1
ATOM 736 C C . PRO A 1 91 ? -3.696 2.939 9.947 1.00 91.75 91 PRO A C 1
ATOM 738 O O . PRO A 1 91 ? -4.892 3.224 10.015 1.00 91.75 91 PRO A O 1
ATOM 741 N N . GLY A 1 92 ? -3.271 1.739 9.536 1.00 91.56 92 GLY A N 1
ATOM 742 C CA . GLY A 1 92 ? -4.169 0.670 9.098 1.00 91.56 92 GLY A CA 1
ATOM 743 C C . GLY A 1 92 ? -5.093 0.204 10.220 1.00 91.56 92 GLY A C 1
ATOM 744 O O . GLY A 1 92 ? -6.308 0.103 10.022 1.00 91.56 92 GLY A O 1
ATOM 745 N N . THR A 1 93 ? -4.542 -0.015 11.417 1.00 93.75 93 THR A N 1
ATOM 746 C CA . THR A 1 93 ? -5.318 -0.390 12.608 1.00 93.75 93 THR A CA 1
ATOM 747 C C . THR A 1 93 ? -6.366 0.668 12.943 1.00 93.75 93 THR A C 1
ATOM 749 O O . THR A 1 93 ? -7.534 0.343 13.163 1.00 93.75 93 THR A O 1
ATOM 752 N N . LYS A 1 94 ? -5.975 1.948 12.918 1.00 94.38 94 LYS A N 1
ATOM 753 C CA . LYS A 1 94 ? -6.854 3.085 13.217 1.00 94.38 94 LYS A CA 1
ATOM 754 C C . LYS A 1 94 ? -8.009 3.194 12.235 1.00 94.38 94 LYS A C 1
ATOM 756 O O . LYS A 1 94 ? -9.157 3.276 12.663 1.00 94.38 94 LYS A O 1
ATOM 761 N N . ILE A 1 95 ? -7.726 3.114 10.936 1.00 92.62 95 ILE A N 1
ATOM 762 C CA . ILE A 1 95 ? -8.761 3.115 9.895 1.00 92.62 95 ILE A CA 1
ATOM 763 C C . ILE A 1 95 ? -9.717 1.933 10.098 1.00 92.62 95 ILE A C 1
ATOM 765 O O . ILE A 1 95 ? -10.933 2.123 10.120 1.00 92.62 95 ILE A O 1
ATOM 769 N N . SER A 1 96 ? -9.188 0.729 10.318 1.00 93.25 96 SER A N 1
ATOM 770 C CA . SER A 1 96 ? -10.004 -0.486 10.439 1.00 93.25 96 SER A CA 1
ATOM 771 C C . SER A 1 96 ? -10.932 -0.449 11.656 1.00 93.25 96 SER A C 1
ATOM 773 O O . SER A 1 96 ? -12.122 -0.723 11.533 1.00 93.25 96 SER A O 1
ATOM 775 N N . LEU A 1 97 ? -10.425 -0.044 12.823 1.00 94.44 97 LEU A N 1
ATOM 776 C CA . LEU A 1 97 ? -11.233 0.071 14.041 1.00 94.44 97 LEU A CA 1
ATOM 777 C C . LEU A 1 97 ? -12.146 1.305 14.037 1.00 94.44 97 LEU A C 1
ATOM 779 O O . LEU A 1 97 ? -13.212 1.277 14.649 1.00 94.44 97 LEU A O 1
ATOM 783 N N . SER A 1 98 ? -11.798 2.371 13.307 1.00 93.81 98 SER A N 1
ATOM 784 C CA . SER A 1 98 ? -12.706 3.511 13.126 1.00 93.81 98 SER A CA 1
ATOM 785 C C . SER A 1 98 ? -14.015 3.099 12.452 1.00 93.81 98 SER A C 1
ATOM 787 O O . SER A 1 98 ? -15.074 3.617 12.803 1.00 93.81 98 SER A O 1
ATOM 789 N 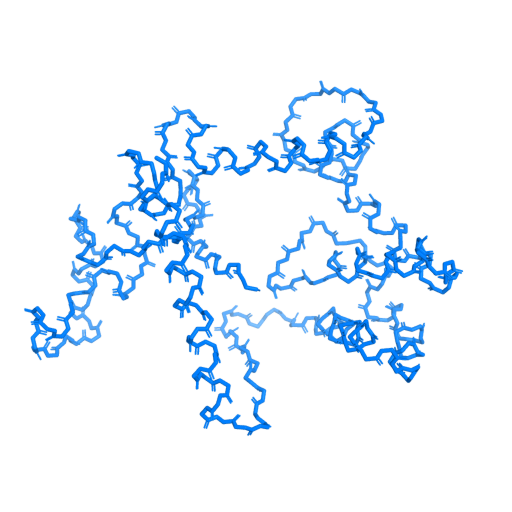N . LYS A 1 99 ? -13.964 2.115 11.544 1.00 90.50 99 LYS A N 1
ATOM 790 C CA . LYS A 1 99 ? -15.147 1.547 10.896 1.00 90.50 99 LYS A CA 1
ATOM 791 C C . LYS A 1 99 ? -16.093 0.906 11.911 1.00 90.50 99 LYS A C 1
ATOM 793 O O . LYS A 1 99 ? -17.294 1.131 11.838 1.00 90.50 99 LYS A O 1
ATOM 798 N N . GLU A 1 100 ? -15.563 0.187 12.899 1.00 90.00 100 GLU A N 1
ATOM 799 C CA . GLU A 1 100 ? -16.367 -0.400 13.978 1.00 90.00 100 GLU A CA 1
ATOM 800 C C . GLU A 1 100 ? -17.096 0.681 14.791 1.00 90.00 100 GLU A C 1
ATOM 802 O O . GLU A 1 100 ? -18.279 0.530 15.096 1.00 90.00 100 GLU A O 1
ATOM 807 N N . PHE A 1 101 ? -16.437 1.807 15.087 1.00 91.50 101 PHE A N 1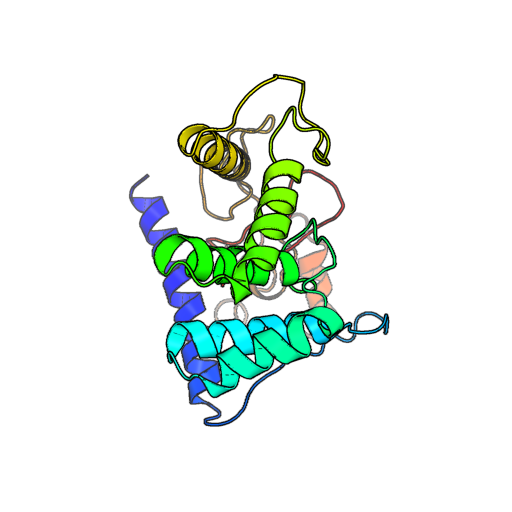
ATOM 808 C CA . PHE A 1 101 ? -17.099 2.959 15.710 1.00 91.50 101 PHE A CA 1
ATOM 809 C C . PHE A 1 101 ? -18.201 3.539 14.811 1.00 91.50 101 PHE A C 1
ATOM 811 O O . PHE A 1 101 ? -19.318 3.747 15.277 1.00 91.50 101 PHE A O 1
ATOM 818 N N . LEU A 1 102 ? -17.912 3.774 13.529 1.00 89.88 102 LEU A N 1
ATOM 819 C 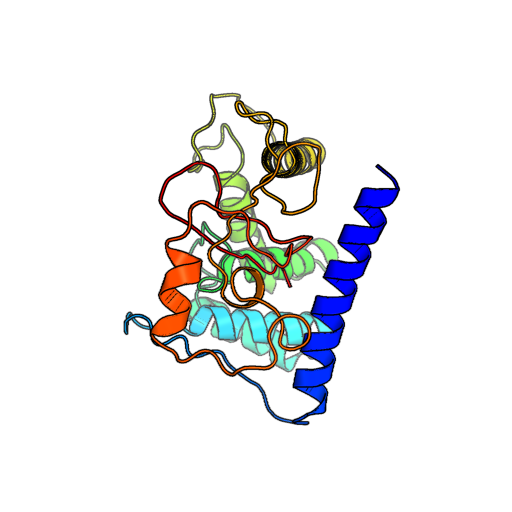CA . LEU A 1 102 ? -18.846 4.413 12.596 1.00 89.88 102 LEU A CA 1
ATOM 820 C C . LEU A 1 102 ? -20.071 3.545 12.274 1.00 89.88 102 LEU A C 1
ATOM 822 O O . LEU A 1 102 ? -21.168 4.076 12.125 1.00 89.88 102 LEU A O 1
ATOM 826 N N . GLU A 1 103 ? -19.899 2.229 12.165 1.00 90.25 103 GLU A N 1
ATOM 827 C CA . GLU A 1 103 ? -20.971 1.310 11.770 1.00 90.25 103 GLU A CA 1
ATOM 828 C C . GLU A 1 103 ? -21.759 0.769 12.964 1.00 90.25 103 GLU A C 1
ATOM 830 O O . GLU A 1 103 ? -22.972 0.588 12.870 1.00 90.25 103 GLU A O 1
ATOM 835 N N . LYS A 1 104 ? -21.086 0.500 14.090 1.00 87.94 104 LYS A N 1
ATOM 836 C CA . LYS A 1 104 ? -21.695 -0.160 15.258 1.00 87.94 104 LYS A CA 1
ATOM 837 C C . LYS A 1 104 ? -21.889 0.772 16.451 1.00 87.94 104 LYS A C 1
ATOM 839 O O . LYS A 1 104 ? -22.415 0.338 17.472 1.00 87.94 104 LYS A O 1
ATOM 844 N N . ASN A 1 105 ? -21.490 2.041 16.334 1.00 86.50 105 ASN A N 1
ATOM 845 C CA . ASN A 1 105 ? -21.525 3.029 17.416 1.00 86.50 105 ASN A CA 1
ATOM 846 C C . ASN A 1 105 ? -20.764 2.565 18.678 1.00 86.50 105 ASN A C 1
ATOM 848 O O . ASN A 1 105 ? -21.166 2.819 19.815 1.00 86.50 105 ASN A O 1
ATOM 852 N N . SER A 1 106 ? -19.664 1.841 18.459 1.00 87.19 106 SER A N 1
ATOM 853 C CA . SER A 1 106 ? -18.771 1.305 19.487 1.00 87.19 106 SER A CA 1
ATOM 854 C C . SER A 1 106 ? -17.875 2.402 20.070 1.00 87.19 106 SER A C 1
ATOM 856 O O . SER A 1 106 ? -16.768 2.626 19.579 1.00 87.19 106 SER A O 1
ATOM 858 N N . GLU A 1 107 ? -18.340 3.105 21.109 1.00 89.50 107 GLU A N 1
ATOM 859 C CA . GLU A 1 107 ? -17.619 4.226 21.749 1.00 89.50 107 GLU A CA 1
ATOM 860 C C . GLU A 1 107 ? -16.178 3.882 22.166 1.00 89.50 107 GLU A C 1
ATOM 862 O O . GLU A 1 107 ? -15.310 4.754 22.145 1.00 89.50 107 GLU A O 1
ATOM 867 N N . GLU A 1 108 ? -15.876 2.616 22.477 1.00 89.06 108 GLU A N 1
ATOM 868 C CA . GLU A 1 108 ? -14.510 2.174 22.777 1.00 89.06 108 GLU A CA 1
ATOM 869 C C . GLU A 1 108 ? -13.519 2.398 21.622 1.00 89.06 108 GLU A C 1
ATOM 871 O O . GLU A 1 108 ? -12.321 2.542 21.863 1.00 89.06 108 GLU A O 1
ATOM 876 N N . PHE A 1 109 ? -14.002 2.470 20.377 1.00 94.00 109 PHE A N 1
ATOM 877 C CA . PHE A 1 109 ? -13.170 2.682 19.194 1.00 94.00 109 PHE A CA 1
ATOM 878 C C . PHE A 1 109 ? -13.144 4.134 18.704 1.00 94.00 109 PHE A C 1
ATOM 880 O O . PHE A 1 109 ? -12.508 4.447 17.695 1.00 94.00 109 PHE A O 1
ATOM 887 N N . LYS A 1 110 ? -13.770 5.057 19.441 1.00 93.25 110 LYS A N 1
ATOM 888 C CA . LYS A 1 110 ? -13.802 6.484 19.098 1.00 93.25 110 LYS A CA 1
ATOM 889 C C . LYS A 1 110 ? -12.410 7.097 18.959 1.00 93.25 110 LYS A C 1
ATOM 891 O O . LYS A 1 110 ? -12.186 7.905 18.060 1.00 93.25 110 LYS A O 1
ATOM 896 N N . LEU A 1 111 ? -11.472 6.695 19.818 1.00 93.25 111 LEU A N 1
ATOM 897 C CA . LEU A 1 111 ? -10.082 7.152 19.764 1.00 93.25 111 LEU A CA 1
ATOM 898 C C . LEU A 1 111 ? -9.430 6.803 18.417 1.00 93.25 111 LEU A C 1
ATOM 900 O O . LEU A 1 111 ? -8.829 7.661 17.774 1.00 93.25 111 LEU A O 1
ATOM 904 N N . TYR A 1 112 ? -9.624 5.573 17.938 1.00 94.88 112 TYR A N 1
ATOM 905 C CA . TYR A 1 112 ? -9.085 5.122 16.654 1.00 94.88 112 TYR A CA 1
ATOM 906 C C . TYR A 1 112 ? -9.634 5.935 15.484 1.00 94.88 112 TYR A C 1
ATOM 908 O O . TYR A 1 112 ? -8.884 6.252 14.567 1.00 94.88 112 TYR A O 1
ATOM 916 N N . LYS A 1 113 ? -10.907 6.351 15.545 1.00 93.75 113 LYS A N 1
ATOM 917 C CA . LYS A 1 113 ? -11.486 7.274 14.562 1.00 93.75 113 LYS A CA 1
ATOM 918 C C . LYS A 1 113 ? -10.794 8.634 14.566 1.00 93.75 113 LYS A C 1
ATOM 920 O O . LYS A 1 113 ? -10.483 9.141 13.496 1.00 93.75 113 LYS A O 1
ATOM 925 N N . VAL A 1 114 ? -10.531 9.221 15.737 1.00 91.06 114 VAL A N 1
ATOM 926 C CA . VAL A 1 114 ? -9.834 10.521 15.830 1.00 91.06 114 VAL A CA 1
ATOM 927 C C . VAL A 1 114 ? -8.459 10.446 15.168 1.00 91.06 114 VAL A C 1
ATOM 929 O O . VAL A 1 114 ? -8.122 11.290 14.343 1.00 91.06 114 VAL A O 1
ATOM 932 N N . HIS A 1 115 ? -7.686 9.405 15.462 1.00 92.25 115 HIS A N 1
ATOM 933 C CA . HIS A 1 115 ? -6.362 9.270 14.863 1.00 92.25 115 HIS A CA 1
ATOM 934 C C . HIS A 1 115 ? -6.386 8.807 13.395 1.00 92.25 115 HIS A C 1
ATOM 936 O O . HIS A 1 115 ? -5.469 9.123 12.638 1.00 92.25 115 HIS A O 1
ATOM 942 N N . ALA A 1 116 ? -7.428 8.093 12.957 1.00 90.62 116 ALA A N 1
ATOM 943 C CA . ALA A 1 116 ? -7.647 7.817 11.537 1.00 90.62 116 ALA A CA 1
ATOM 944 C C . ALA A 1 116 ? -7.904 9.118 10.762 1.00 90.62 116 ALA A C 1
ATOM 946 O O . ALA A 1 116 ? -7.327 9.316 9.693 1.00 90.62 116 ALA A O 1
ATOM 947 N N . ASP A 1 117 ? -8.700 10.034 11.325 1.00 85.44 117 ASP A N 1
ATOM 948 C CA . ASP A 1 117 ? -8.916 11.355 10.734 1.00 85.44 117 ASP A CA 1
ATOM 949 C C . ASP A 1 117 ? -7.600 12.136 10.635 1.00 85.44 117 ASP A C 1
ATOM 951 O O . ASP A 1 117 ? -7.350 12.748 9.599 1.00 85.44 117 ASP A O 1
ATOM 955 N N . ASN A 1 118 ? -6.742 12.094 11.664 1.00 85.94 118 ASN A N 1
ATOM 956 C CA . ASN A 1 118 ? -5.434 12.762 11.638 1.00 85.94 118 ASN A CA 1
ATOM 957 C C . ASN A 1 118 ? -4.559 12.260 10.482 1.00 85.94 118 ASN A C 1
ATOM 959 O O . ASN A 1 118 ? -4.002 13.073 9.739 1.00 85.94 118 ASN A O 1
ATOM 963 N N . PHE A 1 119 ? -4.489 10.937 10.297 1.00 86.31 119 PHE A N 1
ATOM 964 C CA . PHE A 1 119 ? -3.777 10.315 9.181 1.00 86.31 119 PHE A CA 1
ATOM 965 C C . PHE A 1 119 ? -4.363 10.719 7.823 1.00 86.31 119 PHE A C 1
ATOM 967 O O . PHE A 1 119 ? -3.628 11.103 6.917 1.00 86.31 119 PHE A O 1
ATOM 974 N N . ILE A 1 120 ? -5.688 10.686 7.658 1.00 83.00 120 ILE A N 1
ATOM 975 C CA . ILE A 1 120 ? -6.323 11.113 6.402 1.00 83.00 120 ILE A CA 1
ATOM 976 C C . ILE A 1 120 ? -6.018 12.593 6.144 1.00 83.00 120 ILE A C 1
ATOM 978 O O . ILE A 1 120 ? -5.601 12.966 5.048 1.00 83.00 120 ILE A O 1
ATOM 982 N N . CYS A 1 121 ? -6.163 13.438 7.166 1.00 80.31 121 CYS A N 1
ATOM 983 C CA . CYS A 1 121 ? -5.907 14.867 7.059 1.00 80.31 121 CYS A CA 1
ATOM 984 C C . CYS A 1 121 ? -4.461 15.155 6.661 1.00 80.31 121 CYS A C 1
ATOM 986 O O . CYS A 1 121 ? -4.259 16.055 5.853 1.00 80.31 121 CYS A O 1
ATOM 988 N N . SER A 1 122 ? -3.471 14.387 7.128 1.00 79.62 122 SER A N 1
ATOM 989 C CA . SER A 1 122 ? -2.069 14.624 6.758 1.00 79.62 122 SER A CA 1
ATOM 990 C C . SER A 1 122 ? -1.765 14.396 5.273 1.00 79.62 122 SER A C 1
ATOM 992 O O . SER A 1 122 ? -0.767 14.909 4.765 1.00 79.62 122 SER A O 1
ATOM 994 N N . HIS A 1 123 ? -2.631 13.667 4.567 1.00 76.12 123 HIS A N 1
ATOM 995 C CA . HIS A 1 123 ? -2.503 13.378 3.136 1.00 76.12 123 HIS A CA 1
ATOM 996 C C . HIS A 1 123 ? -3.402 14.254 2.262 1.00 76.12 123 HIS A C 1
ATOM 998 O O . HIS A 1 123 ? -3.207 14.320 1.050 1.00 76.12 123 HIS A O 1
ATOM 1004 N N . VAL A 1 124 ? -4.372 14.945 2.858 1.00 70.69 124 VAL A N 1
ATOM 1005 C CA . VAL A 1 124 ? -5.279 15.845 2.147 1.00 70.69 124 VAL A CA 1
ATOM 1006 C C . VAL A 1 124 ? -4.625 17.221 1.980 1.00 70.69 124 VAL A C 1
ATOM 1008 O O . VAL A 1 124 ? -4.317 17.873 2.981 1.00 70.69 124 VAL A O 1
ATOM 1011 N N . PRO A 1 125 ? -4.465 17.723 0.743 1.00 65.31 125 PRO A N 1
ATOM 1012 C CA . PRO A 1 125 ? -3.957 19.071 0.509 1.00 65.31 125 PRO A CA 1
ATOM 1013 C C . PRO A 1 125 ? -4.820 20.145 1.184 1.00 65.31 125 PRO A C 1
ATOM 1015 O O . PRO A 1 125 ? -6.047 20.105 1.118 1.00 65.31 125 PRO A O 1
ATOM 1018 N N . GLY A 1 126 ? -4.172 21.133 1.808 1.00 59.53 126 GLY A N 1
ATOM 1019 C CA . GLY A 1 126 ? -4.853 22.282 2.421 1.00 59.53 126 GLY A CA 1
ATOM 1020 C C . GLY A 1 126 ? -5.356 22.075 3.854 1.00 59.53 126 GLY A C 1
ATOM 1021 O O . GLY A 1 126 ? -6.053 22.950 4.375 1.00 59.53 126 GLY A O 1
ATOM 1022 N N . THR A 1 127 ? -5.009 20.963 4.506 1.00 60.19 127 THR A N 1
ATOM 1023 C CA . THR A 1 127 ? -5.236 20.754 5.946 1.00 60.19 127 THR A CA 1
ATOM 1024 C C . THR A 1 127 ? -4.060 21.284 6.788 1.00 60.19 127 THR A C 1
ATOM 1026 O O . THR A 1 127 ? -2.941 21.403 6.283 1.00 60.19 127 THR A O 1
ATOM 1029 N N . PRO A 1 128 ? -4.266 21.579 8.089 1.00 57.06 128 PRO A N 1
ATOM 1030 C CA . PRO A 1 128 ? -3.187 22.022 8.980 1.00 57.06 128 PRO A CA 1
ATOM 1031 C C . PRO A 1 128 ? -2.071 20.988 9.209 1.00 57.06 128 PRO A C 1
ATOM 1033 O O . PRO A 1 128 ? -0.974 21.370 9.601 1.00 57.06 128 PRO A O 1
ATOM 1036 N N . THR A 1 129 ? -2.341 19.696 8.994 1.00 60.84 129 THR A N 1
ATOM 1037 C CA . THR A 1 129 ? -1.407 18.580 9.240 1.00 60.84 129 THR A CA 1
ATOM 1038 C C . THR A 1 129 ? -0.788 18.018 7.959 1.00 60.84 129 THR A C 1
ATOM 1040 O O . THR A 1 129 ? -0.159 16.964 8.000 1.00 60.84 129 THR A O 1
ATOM 1043 N N . PHE A 1 130 ? -0.968 18.692 6.820 1.00 58.38 130 PHE A N 1
ATOM 1044 C CA . PHE A 1 130 ? -0.510 18.222 5.515 1.00 58.38 130 PHE A CA 1
ATOM 1045 C C . PHE A 1 130 ? 1.018 18.059 5.463 1.00 58.38 130 PHE A C 1
ATOM 1047 O O . PHE A 1 130 ? 1.755 19.024 5.665 1.00 58.38 130 PHE A O 1
ATOM 1054 N N . GLN A 1 131 ? 1.492 16.840 5.184 1.00 59.22 131 GLN A N 1
ATOM 1055 C CA . GLN A 1 131 ? 2.925 16.505 5.130 1.00 59.22 131 GLN A CA 1
ATOM 1056 C C . GLN A 1 131 ? 3.442 16.201 3.711 1.00 59.22 131 GLN A C 1
ATOM 1058 O O . GLN A 1 131 ? 4.653 16.159 3.499 1.00 59.22 131 GLN A O 1
ATOM 1063 N N . ALA A 1 132 ? 2.560 16.026 2.721 1.00 54.31 132 ALA A N 1
ATOM 1064 C CA . ALA A 1 132 ? 2.957 15.882 1.317 1.00 54.31 132 ALA A CA 1
ATOM 1065 C C . ALA A 1 132 ? 3.199 17.263 0.667 1.00 54.31 132 ALA A C 1
ATOM 1067 O O . ALA A 1 132 ? 2.631 18.258 1.094 1.00 54.31 132 ALA A O 1
ATOM 1068 N N . GLN A 1 133 ? 4.039 17.372 -0.367 1.00 43.38 133 GLN A N 1
ATOM 1069 C CA . GLN A 1 133 ? 4.236 18.636 -1.099 1.00 43.38 133 GLN A CA 1
ATOM 1070 C C . GLN A 1 133 ? 3.407 18.662 -2.389 1.00 43.38 133 GLN A C 1
ATOM 1072 O O . GLN A 1 133 ? 3.862 18.193 -3.424 1.00 43.38 133 GLN A O 1
ATOM 1077 N N . TYR A 1 134 ? 2.214 19.260 -2.345 1.00 42.94 134 TYR A N 1
ATOM 1078 C CA . TYR A 1 134 ? 1.482 19.738 -3.528 1.00 42.94 134 TYR A CA 1
ATOM 1079 C C . TYR A 1 134 ? 0.760 21.059 -3.201 1.00 42.94 134 TYR A C 1
ATOM 1081 O O . TYR A 1 134 ? 0.368 21.296 -2.059 1.00 42.94 134 TYR A O 1
ATOM 1089 N N . THR A 1 135 ? 0.641 21.951 -4.190 1.00 30.97 135 THR A N 1
ATOM 1090 C CA . THR A 1 135 ? 0.179 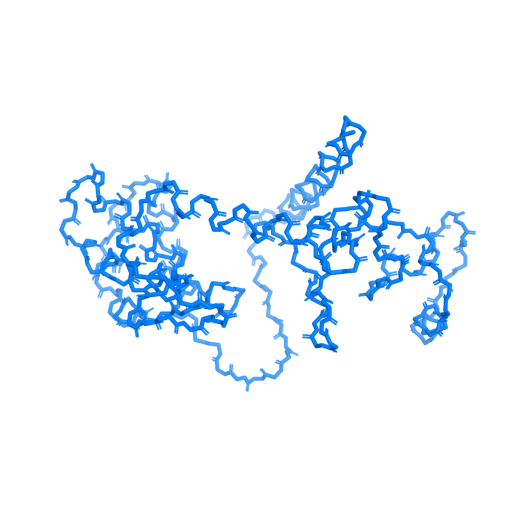23.346 -4.037 1.00 30.97 135 THR A CA 1
ATOM 1091 C C . THR A 1 135 ? -1.252 23.493 -3.502 1.00 30.97 135 THR A C 1
ATOM 1093 O O . THR A 1 135 ? -2.112 22.642 -3.712 1.00 30.97 135 THR A O 1
ATOM 1096 N N . THR A 1 136 ? -1.481 24.620 -2.825 1.00 36.78 136 THR A N 1
ATOM 1097 C CA . THR A 1 136 ? -2.584 24.933 -1.907 1.00 36.78 136 THR A CA 1
ATOM 1098 C C . THR A 1 136 ? -3.983 25.005 -2.529 1.00 36.78 136 THR A C 1
ATOM 1100 O O . THR A 1 136 ? -4.208 25.678 -3.531 1.00 36.78 136 THR A O 1
ATOM 1103 N N . GLY A 1 137 ? -4.959 24.418 -1.831 1.00 36.38 137 GLY A N 1
ATOM 1104 C CA . GLY A 1 137 ? -6.388 24.677 -2.005 1.00 36.38 137 GLY A CA 1
ATOM 1105 C C . GLY A 1 137 ? -7.131 24.383 -0.703 1.00 36.38 137 GLY A C 1
ATOM 1106 O O . GLY A 1 137 ? -6.974 23.313 -0.130 1.00 36.38 137 GLY A O 1
ATOM 1107 N N . THR A 1 138 ? -7.880 25.356 -0.189 1.00 46.50 138 THR A N 1
ATOM 1108 C CA . THR A 1 138 ? -8.679 25.243 1.035 1.00 46.50 138 THR A CA 1
ATOM 1109 C C . THR A 1 138 ? -9.934 24.391 0.830 1.00 46.50 138 THR A C 1
ATOM 1111 O O . THR A 1 138 ? -10.547 24.418 -0.233 1.00 46.50 138 THR A O 1
ATOM 1114 N N . SER A 1 139 ? -10.393 23.803 1.943 1.00 49.81 139 SER A N 1
ATOM 1115 C CA . SER A 1 139 ? -11.775 23.407 2.275 1.00 49.81 139 SER A CA 1
ATOM 1116 C C . SER A 1 139 ? -12.182 21.936 2.099 1.00 49.81 139 SER A C 1
ATOM 1118 O O . SER A 1 139 ? -11.800 21.257 1.157 1.00 49.81 139 SER A O 1
ATOM 1120 N N . LYS A 1 140 ? -12.958 21.478 3.097 1.00 47.78 140 LYS A N 1
ATOM 1121 C CA . LYS A 1 140 ? -13.724 20.224 3.225 1.00 47.78 140 LYS A CA 1
ATOM 1122 C C . LYS A 1 140 ? -13.471 19.170 2.136 1.00 47.78 140 LYS A C 1
ATOM 1124 O O . LYS A 1 140 ? -13.956 19.278 1.012 1.00 47.78 140 LYS A O 1
ATOM 1129 N N . SER A 1 141 ? -12.810 18.085 2.530 1.00 56.25 141 SER A N 1
ATOM 1130 C CA . SER A 1 141 ? -12.711 16.884 1.702 1.00 56.25 141 SER A CA 1
ATOM 1131 C C . SER A 1 141 ? -14.012 16.098 1.735 1.00 56.25 141 SER A C 1
ATOM 1133 O O . SER A 1 141 ? -14.479 15.699 2.799 1.00 56.25 141 SER A O 1
ATOM 1135 N N . THR A 1 142 ? -14.610 15.905 0.565 1.00 68.25 142 THR A N 1
ATOM 1136 C CA . THR A 1 142 ? -15.678 14.928 0.359 1.00 68.25 142 THR A CA 1
ATOM 1137 C C . THR A 1 142 ? -15.057 13.546 0.147 1.00 68.25 142 THR A C 1
ATOM 1139 O O . THR A 1 142 ? -13.875 13.431 -0.182 1.00 68.25 142 THR A O 1
ATOM 1142 N N . GLU A 1 143 ? -15.852 12.484 0.283 1.00 74.81 143 GLU A N 1
ATOM 1143 C CA . GLU A 1 143 ? -15.446 11.134 -0.138 1.00 74.81 143 GLU A CA 1
ATOM 1144 C C . GLU A 1 143 ? -14.929 11.137 -1.588 1.00 74.81 143 GLU A C 1
ATOM 1146 O O . GLU A 1 143 ? -13.894 10.547 -1.891 1.00 74.81 143 GLU A O 1
ATOM 1151 N N . GLN A 1 144 ? -15.599 11.888 -2.467 1.00 73.62 144 GLN A N 1
ATOM 1152 C CA . GLN A 1 144 ? -15.202 12.059 -3.864 1.00 73.62 144 GLN A CA 1
ATOM 1153 C C . GLN A 1 144 ? -13.801 12.665 -3.994 1.00 73.62 144 GLN A C 1
ATOM 1155 O O . GLN A 1 144 ? -13.002 12.153 -4.772 1.00 73.62 144 GLN A O 1
ATOM 1160 N N . HIS A 1 145 ? -13.459 13.678 -3.190 1.00 75.38 145 HIS A N 1
ATOM 1161 C CA . HIS A 1 145 ? -12.111 14.253 -3.192 1.00 75.38 145 HIS A CA 1
ATOM 1162 C C . HIS A 1 145 ? -11.040 13.242 -2.754 1.00 75.38 145 HIS A C 1
ATOM 1164 O O . HIS A 1 145 ? -9.952 13.232 -3.325 1.00 75.38 145 HIS A O 1
ATOM 1170 N N . LEU A 1 146 ? -11.330 12.368 -1.782 1.00 75.44 146 LEU A N 1
ATOM 1171 C CA . LEU A 1 146 ? -10.394 11.315 -1.362 1.00 75.44 146 LEU A CA 1
ATOM 1172 C C . LEU A 1 146 ? -10.200 10.262 -2.459 1.00 75.44 146 LEU A C 1
ATOM 1174 O O . LEU A 1 146 ? -9.068 9.872 -2.748 1.00 75.44 146 LEU A O 1
ATOM 1178 N N . VAL A 1 147 ? -11.288 9.846 -3.113 1.00 78.81 147 VAL A N 1
ATOM 1179 C CA . VAL A 1 147 ? -11.235 8.923 -4.257 1.00 78.81 147 VAL A CA 1
ATOM 1180 C C . VAL A 1 147 ? -10.454 9.542 -5.417 1.00 78.81 147 VAL A C 1
ATOM 1182 O O . VAL A 1 147 ? -9.631 8.868 -6.028 1.00 78.81 147 VAL A O 1
ATOM 1185 N N . GLU A 1 148 ? -10.669 10.821 -5.718 1.00 83.56 148 GLU A N 1
ATOM 1186 C CA . GLU A 1 148 ? -9.923 11.546 -6.749 1.00 83.56 148 GLU A CA 1
ATOM 1187 C C . GLU A 1 148 ? -8.440 11.690 -6.406 1.00 83.56 148 GLU A C 1
ATOM 1189 O O . GLU A 1 148 ? -7.596 11.536 -7.287 1.00 83.56 148 GLU A O 1
ATOM 1194 N N . LEU A 1 149 ? -8.103 11.952 -5.141 1.00 80.56 149 LEU A N 1
ATOM 1195 C CA . LEU A 1 149 ? -6.716 12.014 -4.690 1.00 80.56 149 LEU A CA 1
ATOM 1196 C C . LEU A 1 149 ? -6.022 10.658 -4.862 1.00 80.56 149 LEU A C 1
ATOM 1198 O O . LEU A 1 149 ? -4.934 10.602 -5.435 1.00 80.56 149 LEU A O 1
ATOM 1202 N N . ALA A 1 150 ? -6.666 9.571 -4.428 1.00 82.94 150 ALA A N 1
ATOM 1203 C CA . ALA A 1 150 ? -6.151 8.216 -4.605 1.00 82.94 150 ALA A CA 1
ATOM 1204 C C . ALA A 1 150 ? -5.990 7.864 -6.093 1.00 82.94 150 ALA A C 1
ATOM 1206 O O . ALA A 1 150 ? -4.945 7.358 -6.501 1.00 82.94 150 ALA A O 1
ATOM 1207 N N . LYS A 1 151 ? -6.986 8.202 -6.922 1.00 86.19 151 LYS A N 1
ATOM 1208 C CA . LYS A 1 151 ? -6.921 8.030 -8.379 1.00 86.19 151 LYS A CA 1
ATOM 1209 C C . LYS A 1 151 ? -5.749 8.779 -8.993 1.00 86.19 151 LYS A C 1
ATOM 1211 O O . LYS A 1 151 ? -4.988 8.164 -9.722 1.00 86.19 151 LYS A O 1
ATOM 1216 N N . LYS A 1 152 ? -5.538 10.051 -8.641 1.00 86.75 152 LYS A N 1
ATOM 1217 C CA . LYS A 1 152 ? -4.402 10.840 -9.146 1.00 86.75 152 LYS A CA 1
ATOM 1218 C C . LYS A 1 152 ? -3.054 10.185 -8.846 1.00 86.75 152 LYS A C 1
ATOM 1220 O O . LYS A 1 152 ? -2.174 10.217 -9.699 1.00 86.75 152 LYS A O 1
ATOM 1225 N N . GLN A 1 153 ? -2.886 9.578 -7.667 1.00 84.50 153 GLN A N 1
ATOM 1226 C CA . GLN A 1 153 ? -1.659 8.838 -7.345 1.00 84.50 153 GLN A CA 1
ATOM 1227 C C . GLN A 1 153 ? -1.505 7.597 -8.235 1.00 84.50 153 GLN A C 1
ATOM 1229 O O . GLN A 1 153 ? -0.441 7.378 -8.810 1.00 84.50 153 GLN A O 1
ATOM 1234 N N . VAL A 1 154 ? -2.573 6.813 -8.405 1.00 88.56 154 VAL A N 1
ATOM 1235 C CA . VAL A 1 154 ? -2.570 5.635 -9.289 1.00 88.56 154 VAL A CA 1
ATOM 1236 C C . VAL A 1 154 ? -2.297 6.028 -10.743 1.00 88.56 154 VAL A C 1
ATOM 1238 O O . VAL A 1 154 ? -1.431 5.433 -11.380 1.00 88.56 154 VAL A O 1
ATOM 1241 N N . ASP A 1 155 ? -2.966 7.058 -11.254 1.00 89.25 155 ASP A N 1
ATOM 1242 C CA . ASP A 1 155 ? -2.787 7.563 -12.616 1.00 89.25 155 ASP A CA 1
ATOM 1243 C C . ASP A 1 155 ? -1.342 8.030 -12.844 1.00 89.25 155 ASP A C 1
ATOM 1245 O O . ASP A 1 155 ? -0.737 7.684 -13.864 1.00 89.25 155 ASP A O 1
ATOM 1249 N N . TYR A 1 156 ? -0.737 8.713 -11.863 1.00 87.81 156 TYR A N 1
ATOM 1250 C CA . TYR A 1 156 ? 0.680 9.080 -11.900 1.00 87.81 156 TYR A CA 1
ATOM 1251 C C . TYR A 1 156 ? 1.586 7.850 -12.022 1.00 87.81 156 TYR A C 1
ATOM 1253 O O . TYR A 1 156 ? 2.481 7.834 -12.872 1.00 87.81 156 TYR A O 1
ATOM 1261 N N . PHE A 1 157 ? 1.349 6.797 -11.228 1.00 87.00 157 PHE A N 1
ATOM 1262 C CA . PHE A 1 157 ? 2.122 5.553 -11.322 1.00 87.00 157 PHE A CA 1
ATOM 1263 C C . PHE A 1 157 ? 1.929 4.828 -12.652 1.00 87.00 157 PHE A C 1
ATOM 1265 O O . PHE A 1 157 ? 2.858 4.189 -13.145 1.00 87.00 157 PHE A O 1
ATOM 1272 N N . LEU A 1 158 ? 0.743 4.919 -13.248 1.00 90.69 158 LEU A N 1
ATOM 1273 C CA . LEU A 1 158 ? 0.413 4.206 -14.478 1.00 90.69 158 LEU A CA 1
ATOM 1274 C C . LEU A 1 158 ? 0.813 4.949 -15.757 1.00 90.69 158 LEU A C 1
ATOM 1276 O O . LEU A 1 158 ? 0.831 4.326 -16.819 1.00 90.69 158 LEU A O 1
ATOM 1280 N N . GLY A 1 159 ? 1.208 6.221 -15.670 1.00 89.38 159 GLY A N 1
ATOM 1281 C CA . GLY A 1 159 ? 1.814 6.947 -16.787 1.00 89.38 159 GLY A CA 1
ATOM 1282 C C . GLY A 1 159 ? 1.412 8.410 -16.921 1.00 89.38 159 GLY A C 1
ATOM 1283 O O . GLY A 1 159 ? 1.973 9.097 -17.780 1.00 89.38 159 GLY A O 1
ATOM 1284 N N . ASP A 1 160 ? 0.495 8.926 -16.096 1.00 92.06 160 ASP A N 1
ATOM 1285 C CA . ASP A 1 160 ? 0.192 10.358 -16.065 1.00 92.06 160 ASP A CA 1
ATOM 1286 C C . ASP A 1 160 ? 1.217 11.141 -15.235 1.00 92.06 160 ASP A C 1
ATOM 1288 O O . ASP A 1 160 ? 0.945 11.734 -14.194 1.00 92.06 160 ASP A O 1
ATOM 1292 N N . ASN A 1 161 ? 2.453 11.104 -15.717 1.00 88.31 161 ASN A N 1
ATOM 1293 C CA . ASN A 1 161 ? 3.603 11.777 -15.137 1.00 88.31 161 ASN A CA 1
ATOM 1294 C C . ASN A 1 161 ? 4.421 12.473 -16.245 1.00 88.31 161 ASN A C 1
ATOM 1296 O O . ASN A 1 161 ? 4.203 12.216 -17.436 1.00 88.31 161 ASN A O 1
ATOM 1300 N N . PRO A 1 162 ? 5.370 13.367 -15.898 1.00 90.50 162 PRO A N 1
ATOM 1301 C CA . PRO A 1 162 ? 6.127 14.139 -16.889 1.00 90.50 162 PRO A CA 1
ATOM 1302 C C . PRO A 1 162 ? 6.917 13.292 -17.895 1.00 90.50 162 PRO A C 1
ATOM 1304 O O . PRO A 1 162 ? 7.180 13.745 -19.006 1.00 90.50 162 PRO A O 1
ATOM 1307 N N . THR A 1 163 ? 7.292 12.061 -17.532 1.00 88.44 163 THR A N 1
ATOM 1308 C CA . THR A 1 163 ? 8.081 11.166 -18.392 1.00 88.44 163 THR A CA 1
ATOM 1309 C C . THR A 1 163 ? 7.216 10.254 -19.270 1.00 88.44 163 THR A C 1
ATOM 1311 O O . THR A 1 163 ? 7.776 9.509 -20.092 1.00 88.44 163 THR A O 1
ATOM 1314 N N . LYS A 1 164 ? 5.880 10.333 -19.109 1.00 93.25 164 LYS A N 1
ATOM 1315 C CA . LYS A 1 164 ? 4.849 9.512 -19.764 1.00 93.25 164 LYS A CA 1
ATOM 1316 C C . LYS A 1 164 ? 5.208 8.026 -19.738 1.00 93.25 164 LYS A C 1
ATOM 1318 O O . LYS A 1 164 ? 5.186 7.337 -20.756 1.00 93.25 164 LYS A O 1
ATOM 1323 N N . MET A 1 165 ? 5.628 7.563 -18.562 1.00 90.44 165 MET A N 1
ATOM 1324 C CA . MET A 1 165 ? 6.142 6.217 -18.324 1.00 90.44 165 MET A CA 1
ATOM 1325 C C . MET A 1 165 ? 5.372 5.558 -17.188 1.00 90.44 165 MET A C 1
ATOM 1327 O O . MET A 1 165 ? 5.258 6.137 -16.116 1.00 90.44 165 MET A O 1
ATOM 1331 N N . SER A 1 166 ? 4.882 4.341 -17.390 1.00 92.94 166 SER A N 1
ATOM 1332 C CA . SER A 1 166 ? 4.335 3.547 -16.295 1.00 92.94 166 SER A CA 1
ATOM 1333 C C . SER A 1 166 ? 5.462 3.073 -15.385 1.00 92.94 166 SER A C 1
ATOM 1335 O O . SER A 1 166 ? 6.471 2.565 -15.866 1.00 92.94 166 SER A O 1
ATOM 1337 N N . TYR A 1 167 ? 5.289 3.191 -14.073 1.00 91.12 167 TYR A N 1
ATOM 1338 C CA . TYR A 1 167 ? 6.146 2.550 -13.075 1.00 91.12 167 TYR A CA 1
ATOM 1339 C C . TYR A 1 167 ? 5.708 1.112 -12.762 1.00 91.12 167 TYR A C 1
ATOM 1341 O O . TYR A 1 167 ? 6.407 0.413 -12.030 1.00 91.12 167 TYR A O 1
ATOM 1349 N N . MET A 1 168 ? 4.596 0.648 -13.341 1.00 90.88 168 MET A N 1
ATOM 1350 C CA . MET A 1 168 ? 4.193 -0.753 -13.316 1.00 90.88 168 MET A CA 1
ATOM 1351 C C . MET A 1 168 ? 4.794 -1.487 -14.520 1.00 90.88 168 MET A C 1
ATOM 1353 O O . MET A 1 168 ? 4.519 -1.181 -15.681 1.00 90.88 168 MET A O 1
ATOM 1357 N N . VAL A 1 169 ? 5.635 -2.477 -14.248 1.00 90.00 169 VAL A N 1
ATOM 1358 C CA . VAL A 1 169 ? 6.309 -3.272 -15.274 1.00 90.00 169 VAL A CA 1
ATOM 1359 C C . VAL A 1 169 ? 5.280 -4.037 -16.105 1.00 90.00 169 VAL A C 1
ATOM 1361 O O . VAL A 1 169 ? 4.400 -4.711 -15.573 1.00 90.00 169 VAL A O 1
ATOM 1364 N N . GLY A 1 170 ? 5.414 -3.950 -17.429 1.00 88.75 170 GLY A N 1
ATOM 1365 C CA . GLY A 1 170 ? 4.509 -4.595 -18.380 1.00 88.75 170 GLY A CA 1
ATOM 1366 C C . GLY A 1 170 ? 3.229 -3.811 -18.674 1.00 88.75 170 GLY A C 1
ATOM 1367 O O . GLY A 1 170 ? 2.470 -4.264 -19.527 1.00 88.75 170 GLY A O 1
ATOM 1368 N N . PHE A 1 171 ? 3.014 -2.653 -18.033 1.00 90.56 171 PHE A N 1
ATOM 1369 C CA . PHE A 1 171 ? 1.854 -1.791 -18.256 1.00 90.56 171 PHE A CA 1
ATOM 1370 C C . PHE A 1 171 ? 2.185 -0.565 -19.120 1.00 90.56 171 PHE A C 1
ATOM 1372 O O . PHE A 1 171 ? 3.206 0.095 -18.937 1.00 90.56 171 PHE A O 1
ATOM 1379 N N . GLY A 1 172 ? 1.287 -0.227 -20.051 1.00 89.81 172 GLY A N 1
ATOM 1380 C CA . GLY A 1 172 ? 1.446 0.915 -20.958 1.00 89.81 172 GLY A CA 1
ATOM 1381 C C . GLY A 1 172 ? 2.535 0.725 -22.026 1.00 89.81 172 GLY A C 1
ATOM 1382 O O . GLY A 1 172 ? 3.143 -0.335 -22.151 1.00 89.81 172 GLY A O 1
ATOM 1383 N N . GLU A 1 173 ? 2.774 1.763 -22.832 1.00 89.19 173 GLU A N 1
ATOM 1384 C CA . GLU A 1 173 ? 3.740 1.707 -23.947 1.00 89.19 173 GLU A CA 1
ATOM 1385 C C . GLU A 1 173 ? 5.204 1.829 -23.490 1.00 89.19 173 GLU A C 1
ATOM 1387 O O . GLU A 1 173 ? 6.123 1.350 -24.158 1.00 89.19 173 GLU A O 1
ATOM 1392 N N . LYS A 1 174 ? 5.434 2.464 -22.336 1.00 93.38 174 LYS A N 1
ATOM 1393 C CA . LYS A 1 174 ? 6.761 2.745 -21.783 1.00 93.38 174 LYS A CA 1
ATOM 1394 C C . LYS A 1 174 ? 6.782 2.384 -20.301 1.00 93.38 174 LYS A C 1
ATOM 1396 O O . LYS A 1 174 ? 6.057 2.993 -19.525 1.00 93.38 174 LYS A O 1
ATOM 1401 N N . TYR A 1 175 ? 7.636 1.437 -19.916 1.00 92.38 175 TYR A N 1
ATOM 1402 C CA . TYR A 1 175 ? 7.804 0.954 -18.537 1.00 92.38 175 TYR A CA 1
ATOM 1403 C C . TYR A 1 175 ? 9.255 0.489 -18.275 1.00 92.38 175 TYR A C 1
ATOM 1405 O O . TYR A 1 175 ? 10.009 0.293 -19.238 1.00 92.38 175 TYR A O 1
ATOM 1413 N N . PRO A 1 176 ? 9.691 0.329 -17.005 1.00 91.12 176 PRO A N 1
ATOM 1414 C CA . PRO A 1 176 ? 11.042 -0.109 -16.665 1.00 91.12 176 PRO A CA 1
ATOM 1415 C C . PRO A 1 176 ? 11.354 -1.498 -17.218 1.00 91.12 176 PRO A C 1
ATOM 1417 O O . PRO A 1 176 ? 10.643 -2.464 -16.951 1.00 91.12 176 PRO A O 1
ATOM 1420 N N . LYS A 1 177 ? 12.451 -1.607 -17.971 1.00 91.62 177 LYS A N 1
ATOM 1421 C CA . LYS A 1 177 ? 12.897 -2.877 -18.569 1.00 91.62 177 LYS A CA 1
ATOM 1422 C C . LYS A 1 177 ? 14.081 -3.515 -17.848 1.00 91.62 177 LYS A C 1
ATOM 1424 O O . LYS A 1 177 ? 14.377 -4.675 -18.097 1.00 91.62 177 LYS A O 1
ATOM 1429 N N . HIS A 1 178 ? 14.741 -2.775 -16.966 1.00 89.88 178 HIS A N 1
ATOM 1430 C CA . HIS A 1 178 ? 15.862 -3.250 -16.164 1.00 89.88 178 HIS A CA 1
ATOM 1431 C C . HIS A 1 178 ? 15.547 -2.978 -14.694 1.00 89.88 178 HIS A C 1
ATOM 1433 O O . HIS A 1 178 ? 15.751 -1.871 -14.197 1.00 89.88 178 HIS A O 1
ATOM 1439 N N . ILE A 1 179 ? 14.951 -3.969 -14.030 1.00 88.19 179 ILE A N 1
ATOM 1440 C CA . ILE A 1 179 ? 14.560 -3.872 -12.622 1.00 88.19 179 ILE A CA 1
ATOM 1441 C C . ILE A 1 179 ? 15.572 -4.593 -11.738 1.00 88.19 179 ILE A C 1
ATOM 1443 O O . ILE A 1 179 ? 16.113 -5.636 -12.109 1.00 88.19 179 ILE A O 1
ATOM 1447 N N . HIS A 1 180 ? 15.794 -4.064 -10.538 1.00 86.69 180 HIS A N 1
ATOM 1448 C CA . HIS A 1 180 ? 16.692 -4.664 -9.556 1.00 86.69 180 HIS A CA 1
ATOM 1449 C C . HIS A 1 180 ? 16.048 -5.894 -8.889 1.00 86.69 180 HIS A C 1
ATOM 1451 O O . HIS A 1 180 ? 15.612 -5.854 -7.740 1.00 86.69 180 HIS A O 1
ATOM 1457 N N . LEU A 1 181 ? 15.960 -7.000 -9.632 1.00 86.31 181 LEU A N 1
ATOM 1458 C CA . LEU A 1 181 ? 15.414 -8.268 -9.158 1.00 86.31 181 LEU A CA 1
ATOM 1459 C C . LEU A 1 181 ? 16.118 -9.451 -9.821 1.00 86.31 181 LEU A C 1
ATOM 1461 O O . LEU A 1 181 ? 16.027 -9.628 -11.033 1.00 86.31 181 LEU A O 1
ATOM 1465 N N . ARG A 1 182 ? 16.714 -10.332 -9.008 1.00 83.62 182 ARG A N 1
ATOM 1466 C CA . ARG A 1 182 ? 17.453 -11.516 -9.487 1.00 83.62 182 ARG A CA 1
ATOM 1467 C C . ARG A 1 182 ? 16.622 -12.435 -10.383 1.00 83.62 182 ARG A C 1
ATOM 1469 O O . ARG A 1 182 ? 17.107 -12.871 -11.417 1.00 83.62 182 ARG A O 1
ATOM 1476 N N . GLY A 1 183 ? 15.372 -12.712 -10.009 1.00 84.12 183 GLY A N 1
ATOM 1477 C CA . GLY A 1 183 ? 14.482 -13.561 -10.812 1.00 84.12 183 GLY A CA 1
ATOM 1478 C C . GLY A 1 183 ? 14.120 -12.956 -12.174 1.00 84.12 183 GLY A C 1
ATOM 1479 O O . GLY A 1 183 ? 13.790 -13.684 -13.104 1.00 84.12 183 GLY A O 1
ATOM 1480 N N . SER A 1 184 ? 14.217 -11.631 -12.310 1.00 88.94 184 SER A N 1
ATOM 1481 C CA . SER A 1 184 ? 13.991 -10.934 -13.575 1.00 88.94 184 SER A CA 1
ATOM 1482 C C . SER A 1 184 ? 15.275 -10.833 -14.402 1.00 88.94 184 SER A C 1
ATOM 1484 O O . SER A 1 184 ? 15.228 -11.084 -15.604 1.00 88.94 184 SER A O 1
ATOM 1486 N N . SER A 1 185 ? 16.412 -10.514 -13.770 1.00 89.38 185 SER A N 1
ATOM 1487 C CA . SER A 1 185 ? 17.690 -10.263 -14.450 1.00 89.38 185 SER A CA 1
ATOM 1488 C C . SER A 1 185 ? 18.443 -11.527 -14.877 1.00 89.38 185 SER A C 1
ATOM 1490 O O . SER A 1 185 ? 19.148 -11.501 -15.884 1.00 89.38 185 SER A O 1
ATOM 1492 N N . LEU A 1 186 ? 18.301 -12.640 -14.150 1.00 89.69 186 LEU A N 1
ATOM 1493 C CA . LEU A 1 186 ? 18.975 -13.895 -14.488 1.00 89.69 186 LEU A CA 1
ATOM 1494 C C . LEU A 1 186 ? 18.211 -14.671 -15.573 1.00 89.69 186 LEU A C 1
ATOM 1496 O O . LEU A 1 186 ? 16.981 -14.750 -15.521 1.00 89.69 186 LEU A O 1
ATOM 1500 N N . PRO A 1 187 ? 18.905 -15.307 -16.532 1.00 88.81 187 PRO A N 1
ATOM 1501 C CA . PRO A 1 187 ? 18.259 -16.192 -17.492 1.00 88.81 187 PRO A CA 1
ATOM 1502 C C . PRO A 1 187 ? 17.636 -17.393 -16.772 1.00 88.81 187 PRO A C 1
ATOM 1504 O O . PRO A 1 187 ? 18.152 -17.883 -15.765 1.00 88.81 187 PRO A O 1
ATOM 1507 N N . SER A 1 188 ? 16.505 -17.874 -17.287 1.00 87.19 188 SER A N 1
ATOM 1508 C CA . SER A 1 188 ? 15.834 -19.042 -16.716 1.00 87.19 188 SER A CA 1
ATOM 1509 C C . SER A 1 188 ? 16.660 -20.316 -16.915 1.00 87.19 188 SER A C 1
ATOM 1511 O O . SER A 1 188 ? 17.421 -20.429 -17.875 1.00 87.19 188 SER A O 1
ATOM 1513 N N . ILE A 1 189 ? 16.439 -21.328 -16.069 1.00 86.62 189 ILE A N 1
ATOM 1514 C CA . ILE A 1 189 ? 17.086 -22.645 -16.213 1.00 86.62 189 ILE A CA 1
ATOM 1515 C C . ILE A 1 189 ? 16.750 -23.334 -17.550 1.00 86.62 189 ILE A C 1
ATOM 1517 O O . ILE A 1 189 ? 17.507 -24.170 -18.029 1.00 86.62 189 ILE A O 1
ATOM 1521 N N . HIS A 1 190 ? 15.629 -22.965 -18.177 1.00 86.44 190 HIS A N 1
ATOM 1522 C CA . HIS A 1 190 ? 15.243 -23.465 -19.497 1.00 86.44 190 HIS A CA 1
ATOM 1523 C C . HIS A 1 190 ? 16.068 -22.819 -20.618 1.00 86.44 190 HIS A C 1
ATOM 1525 O O . HIS A 1 190 ? 16.393 -23.483 -21.597 1.00 86.44 190 HIS A O 1
ATOM 1531 N N . ALA A 1 191 ? 16.414 -21.537 -20.473 1.00 87.19 191 ALA A N 1
ATOM 1532 C CA . ALA A 1 191 ? 17.242 -20.808 -21.432 1.00 87.19 191 ALA A CA 1
ATOM 1533 C C . ALA A 1 191 ? 18.744 -21.069 -21.220 1.00 87.19 191 ALA A C 1
ATOM 1535 O O . ALA A 1 191 ? 19.503 -21.155 -22.182 1.00 87.19 191 ALA A O 1
ATOM 1536 N N . GLN A 1 192 ? 19.169 -21.222 -19.964 1.00 87.88 192 GLN A N 1
ATOM 1537 C CA . GLN A 1 192 ? 20.541 -21.524 -19.575 1.00 87.88 192 GLN A CA 1
ATOM 1538 C C . GLN A 1 192 ? 20.540 -22.606 -18.481 1.00 87.88 192 GLN A C 1
ATOM 1540 O O . GLN A 1 192 ? 20.475 -22.285 -17.295 1.00 87.88 192 GLN A O 1
ATOM 1545 N N . PRO A 1 193 ? 20.652 -23.896 -18.853 1.00 88.38 193 PRO A N 1
ATOM 1546 C CA . PRO A 1 193 ? 20.637 -25.009 -17.894 1.00 88.38 193 PRO A CA 1
ATOM 1547 C C . PRO A 1 193 ? 21.833 -25.034 -16.934 1.00 88.38 193 PRO A C 1
ATOM 1549 O O . PRO A 1 193 ? 21.804 -25.713 -15.907 1.00 88.38 193 PRO A O 1
ATOM 1552 N N . GLN A 1 194 ? 22.907 -24.321 -17.279 1.00 89.00 194 GLN A N 1
ATOM 1553 C CA . GLN A 1 194 ? 24.102 -24.224 -16.449 1.00 89.00 194 GLN A CA 1
ATOM 1554 C C . GLN A 1 194 ? 23.830 -23.377 -15.207 1.00 89.00 194 GLN A C 1
ATOM 1556 O O . GLN A 1 194 ? 23.249 -22.295 -15.288 1.00 89.00 194 GLN A O 1
ATOM 1561 N N . LYS A 1 195 ? 24.302 -23.851 -14.052 1.00 86.19 195 LYS A N 1
ATOM 1562 C CA . LYS A 1 195 ? 24.187 -23.103 -12.798 1.00 86.19 195 LYS A CA 1
ATOM 1563 C C . LYS A 1 195 ? 25.062 -21.853 -12.853 1.00 86.19 195 LYS A C 1
ATOM 1565 O O . LYS A 1 195 ? 26.240 -21.931 -13.185 1.00 86.19 195 LYS A O 1
ATOM 1570 N N . ILE A 1 196 ? 24.482 -20.723 -12.471 1.00 86.12 196 ILE A N 1
ATOM 1571 C CA . ILE A 1 196 ? 25.183 -19.448 -12.315 1.00 86.12 196 ILE A CA 1
ATOM 1572 C C . ILE A 1 196 ? 25.641 -19.351 -10.858 1.00 86.12 196 ILE A C 1
ATOM 1574 O O . ILE A 1 196 ? 24.834 -19.557 -9.947 1.00 86.12 196 ILE A O 1
ATOM 1578 N N . SER A 1 197 ? 26.926 -19.080 -10.620 1.00 85.38 197 SER A N 1
ATOM 1579 C CA . SER A 1 197 ? 27.427 -18.884 -9.255 1.00 85.38 197 SER A CA 1
ATOM 1580 C C . SER A 1 197 ? 26.951 -17.544 -8.674 1.00 85.38 197 SER A C 1
ATOM 1582 O O . SER A 1 197 ? 26.565 -16.634 -9.409 1.00 85.38 197 SER A O 1
ATOM 1584 N N . CYS A 1 198 ? 26.994 -17.390 -7.345 1.00 78.31 198 CYS A N 1
ATOM 1585 C CA . CYS A 1 198 ? 26.554 -16.157 -6.680 1.00 78.31 198 CYS A CA 1
ATOM 1586 C C . CYS A 1 198 ? 27.260 -14.902 -7.217 1.00 78.31 198 CYS A C 1
ATOM 1588 O O . CYS A 1 198 ? 26.619 -13.863 -7.357 1.00 78.31 198 CYS A O 1
ATOM 1590 N N . ASN A 1 199 ? 28.555 -15.010 -7.532 1.00 86.62 199 ASN A N 1
ATOM 1591 C CA . ASN A 1 199 ? 29.345 -13.887 -8.035 1.00 86.62 199 ASN A CA 1
ATOM 1592 C C . ASN A 1 199 ? 29.123 -13.658 -9.534 1.00 86.62 199 ASN A C 1
ATOM 1594 O O . ASN A 1 199 ? 29.048 -12.512 -9.972 1.00 86.62 199 ASN A O 1
ATOM 1598 N N . ASP A 1 200 ? 28.927 -14.725 -10.311 1.00 85.88 200 ASP A N 1
ATOM 1599 C CA . ASP A 1 200 ? 28.664 -14.608 -11.750 1.00 85.88 200 ASP A CA 1
ATOM 1600 C C . ASP A 1 200 ? 27.305 -13.959 -12.032 1.00 85.88 200 ASP A C 1
ATOM 1602 O O . ASP A 1 200 ? 27.091 -13.408 -13.107 1.00 85.88 200 ASP A O 1
ATOM 1606 N N . GLY A 1 201 ? 26.380 -13.974 -11.069 1.00 82.88 201 GLY A N 1
ATOM 1607 C CA . GLY A 1 201 ? 25.101 -13.276 -11.181 1.00 82.88 201 GLY A CA 1
ATOM 1608 C C . GLY A 1 201 ? 25.239 -11.754 -11.329 1.00 82.88 201 GLY A C 1
ATOM 1609 O O . GLY A 1 201 ? 24.391 -11.129 -11.967 1.00 82.88 201 GLY A O 1
ATOM 1610 N N . PHE A 1 202 ? 26.310 -11.147 -10.802 1.00 86.69 202 PHE A N 1
ATOM 1611 C CA . PHE A 1 202 ? 26.501 -9.691 -10.850 1.00 86.69 202 PHE A CA 1
ATOM 1612 C C . PHE A 1 202 ? 26.715 -9.154 -12.269 1.00 86.69 202 PHE A C 1
ATOM 1614 O O . PHE A 1 202 ? 26.376 -8.003 -12.539 1.00 86.69 202 PHE A O 1
ATOM 1621 N N . GLN A 1 203 ? 27.174 -9.979 -13.215 1.00 88.81 203 GLN A N 1
ATOM 1622 C CA . GLN A 1 203 ? 27.285 -9.554 -14.615 1.00 88.81 203 GLN A CA 1
ATOM 1623 C C . GLN A 1 203 ? 25.918 -9.159 -15.213 1.00 88.81 203 GLN A C 1
ATOM 1625 O O . GLN A 1 203 ? 25.838 -8.234 -16.016 1.00 88.81 203 GLN A O 1
ATOM 1630 N N . TYR A 1 204 ? 24.834 -9.808 -14.765 1.00 86.50 204 TYR A N 1
ATOM 1631 C CA . TYR A 1 204 ? 23.461 -9.503 -15.180 1.00 86.50 204 TYR A CA 1
ATOM 1632 C C . TYR A 1 204 ? 22.857 -8.321 -14.417 1.00 86.50 204 TYR A C 1
ATOM 1634 O O . TYR A 1 204 ? 21.843 -7.787 -14.839 1.00 86.50 204 TYR A O 1
ATOM 1642 N N . LEU A 1 205 ? 23.452 -7.915 -13.293 1.00 82.88 205 LEU A N 1
ATOM 1643 C CA . LEU A 1 205 ? 23.067 -6.695 -12.581 1.00 82.88 205 LEU A CA 1
ATOM 1644 C C . LEU A 1 205 ? 23.670 -5.447 -13.241 1.00 82.88 205 LEU A C 1
ATOM 1646 O O . LEU A 1 205 ? 23.046 -4.392 -13.264 1.00 82.88 205 LEU A O 1
ATOM 1650 N N . HIS A 1 206 ? 24.906 -5.561 -13.732 1.00 85.44 206 HIS A N 1
ATOM 1651 C CA . HIS A 1 206 ? 25.669 -4.438 -14.282 1.00 85.44 206 HIS A CA 1
ATOM 1652 C C . HIS A 1 206 ? 25.519 -4.269 -15.800 1.00 85.44 206 HIS A C 1
ATOM 1654 O O . HIS A 1 206 ? 26.111 -3.359 -16.379 1.00 85.44 206 HIS A O 1
ATOM 1660 N N . THR A 1 207 ? 24.744 -5.132 -16.457 1.00 86.12 207 THR A N 1
ATOM 1661 C CA . THR A 1 207 ? 24.432 -4.981 -17.880 1.00 86.12 207 THR A CA 1
ATOM 1662 C C . THR A 1 207 ? 23.505 -3.786 -18.113 1.00 86.12 207 THR A C 1
ATOM 1664 O O . THR A 1 207 ? 22.623 -3.498 -17.313 1.00 86.12 207 THR A O 1
ATOM 1667 N N . GLY A 1 208 ? 23.675 -3.093 -19.241 1.00 86.12 208 GLY A N 1
ATOM 1668 C CA . GLY A 1 208 ? 22.708 -2.090 -19.709 1.00 86.12 208 GLY A CA 1
ATOM 1669 C C . GLY A 1 208 ? 21.510 -2.697 -20.450 1.00 86.12 208 GLY A C 1
ATOM 1670 O O . GLY A 1 208 ? 20.646 -1.966 -20.932 1.00 86.12 208 GLY A O 1
ATOM 1671 N N . SER A 1 209 ? 21.481 -4.023 -20.606 1.00 90.12 209 SER A N 1
ATOM 1672 C CA . SER A 1 209 ? 20.431 -4.724 -21.348 1.00 90.12 209 SER A CA 1
ATOM 1673 C C . SER A 1 209 ? 19.144 -4.841 -20.526 1.00 90.12 209 SER A C 1
ATOM 1675 O O . SER A 1 209 ? 19.211 -4.949 -19.304 1.00 90.12 209 SER A O 1
ATOM 1677 N N . PRO A 1 210 ? 17.965 -4.883 -21.169 1.00 92.31 210 PRO A N 1
ATOM 1678 C CA . PRO A 1 210 ? 16.730 -5.300 -20.514 1.00 92.31 210 PRO A CA 1
ATOM 1679 C C . PRO A 1 210 ? 16.872 -6.644 -19.794 1.00 92.31 210 PRO A C 1
ATOM 1681 O O . PRO A 1 210 ? 17.563 -7.545 -20.273 1.00 92.31 210 PRO A O 1
ATOM 1684 N N . ASN A 1 211 ? 16.151 -6.797 -18.688 1.00 92.06 211 ASN A N 1
ATOM 1685 C CA . ASN A 1 211 ? 16.036 -8.067 -17.990 1.00 92.06 211 ASN A CA 1
ATOM 1686 C C . ASN A 1 211 ? 15.381 -9.125 -18.903 1.00 92.06 211 ASN A C 1
ATOM 1688 O O . ASN A 1 211 ? 14.374 -8.819 -19.548 1.00 92.06 211 ASN A O 1
ATOM 1692 N N . PRO A 1 212 ? 15.897 -10.369 -18.946 1.00 91.19 212 PRO A N 1
ATOM 1693 C CA . PRO A 1 212 ? 15.365 -11.428 -19.803 1.00 91.19 212 PRO A CA 1
ATOM 1694 C C . PRO A 1 212 ? 13.953 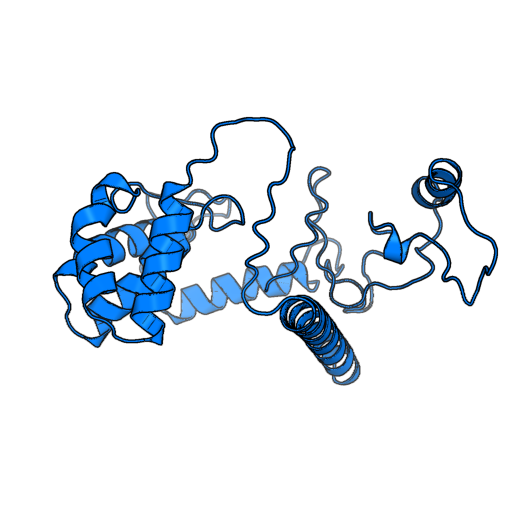-11.882 -19.414 1.00 91.19 212 PRO A C 1
ATOM 1696 O O . PRO A 1 212 ? 13.192 -12.282 -20.292 1.00 91.19 212 PRO A O 1
ATOM 1699 N N . ASN A 1 213 ? 13.580 -11.808 -18.129 1.00 90.12 213 ASN A N 1
ATOM 1700 C CA . ASN A 1 213 ? 12.231 -12.153 -17.675 1.00 90.12 213 ASN A CA 1
ATOM 1701 C C . ASN A 1 213 ? 11.493 -10.881 -17.249 1.00 90.12 213 ASN A C 1
ATOM 1703 O O . ASN A 1 213 ? 11.869 -10.227 -16.273 1.00 90.12 213 ASN A O 1
ATOM 1707 N N . VAL A 1 214 ? 10.425 -10.531 -17.963 1.00 89.31 214 VAL A N 1
ATOM 1708 C CA . VAL A 1 214 ? 9.598 -9.363 -17.636 1.00 89.31 214 VAL A CA 1
ATOM 1709 C C . VAL A 1 214 ? 8.763 -9.675 -16.394 1.00 89.31 214 VAL A C 1
ATOM 1711 O O . VAL A 1 214 ? 7.904 -10.552 -16.437 1.00 89.31 214 VAL A O 1
ATOM 1714 N N . LEU A 1 215 ? 8.992 -8.954 -15.291 1.00 86.19 215 LEU A N 1
ATOM 1715 C CA . LEU A 1 215 ? 8.193 -9.113 -14.072 1.00 86.19 215 LEU A CA 1
ATOM 1716 C C . LEU A 1 215 ? 6.911 -8.277 -14.151 1.00 86.19 215 LEU A C 1
ATOM 1718 O O . LEU A 1 215 ? 6.817 -7.205 -13.560 1.00 86.19 215 LEU A O 1
ATOM 1722 N N . VAL A 1 216 ? 5.944 -8.760 -14.922 1.00 86.81 216 VAL A N 1
ATOM 1723 C CA . VAL A 1 216 ? 4.655 -8.092 -15.128 1.00 86.81 216 VAL A CA 1
ATOM 1724 C C . VAL A 1 216 ? 3.952 -7.815 -13.791 1.00 86.81 216 VAL A C 1
ATOM 1726 O O . VAL A 1 216 ? 3.881 -8.686 -12.928 1.00 86.81 216 VAL A O 1
ATOM 1729 N N . GLY A 1 217 ? 3.446 -6.591 -13.620 1.00 85.12 217 GLY A N 1
ATOM 1730 C CA . GLY A 1 217 ? 2.718 -6.147 -12.427 1.00 85.12 217 GLY A CA 1
ATOM 1731 C C . GLY A 1 217 ? 3.595 -5.576 -11.308 1.00 85.12 217 GLY A C 1
ATOM 1732 O O . GLY A 1 217 ? 3.068 -4.976 -10.375 1.00 85.12 217 GLY A O 1
ATOM 1733 N N . ALA A 1 218 ? 4.923 -5.694 -11.400 1.00 85.69 218 ALA A N 1
ATOM 1734 C CA . ALA A 1 218 ? 5.821 -5.108 -10.408 1.00 85.69 218 ALA A CA 1
ATOM 1735 C C . ALA A 1 218 ? 5.778 -3.578 -10.451 1.00 85.69 218 ALA A C 1
ATOM 1737 O O . ALA A 1 218 ? 5.966 -2.988 -11.514 1.00 85.69 218 ALA A O 1
ATOM 1738 N N . ILE A 1 219 ? 5.603 -2.937 -9.298 1.00 86.12 219 ILE A N 1
ATOM 1739 C CA . ILE A 1 219 ? 5.710 -1.481 -9.162 1.00 86.12 219 ILE A CA 1
ATOM 1740 C C . ILE A 1 219 ? 7.139 -1.148 -8.723 1.00 86.12 219 ILE A C 1
ATOM 1742 O O . ILE A 1 219 ? 7.638 -1.719 -7.754 1.00 86.12 219 ILE A O 1
ATOM 1746 N N . VAL A 1 220 ? 7.814 -0.257 -9.453 1.00 86.06 220 VAL A N 1
ATOM 1747 C CA . VAL A 1 220 ? 9.135 0.267 -9.061 1.00 86.06 220 VAL A CA 1
ATOM 1748 C C . VAL A 1 220 ? 8.978 1.504 -8.174 1.00 86.06 220 VAL A C 1
ATOM 1750 O O . VAL A 1 220 ? 7.966 2.193 -8.259 1.00 86.06 220 VAL A O 1
ATOM 1753 N N . GLY A 1 221 ? 9.978 1.830 -7.349 1.00 75.44 221 GLY A N 1
ATOM 1754 C CA . GLY A 1 221 ? 9.847 2.909 -6.357 1.00 75.44 221 GLY A CA 1
ATOM 1755 C C . GLY A 1 221 ? 9.829 4.343 -6.908 1.00 75.44 221 GLY A C 1
ATOM 1756 O O . GLY A 1 221 ? 9.735 5.274 -6.116 1.00 75.44 221 GLY A O 1
ATOM 1757 N N . GLY A 1 222 ? 9.836 4.533 -8.234 1.00 73.38 222 GLY A N 1
ATOM 1758 C CA . GLY A 1 222 ? 9.514 5.811 -8.876 1.00 73.38 222 GLY A CA 1
ATOM 1759 C C . GLY A 1 222 ? 10.709 6.560 -9.490 1.00 73.38 222 GLY A C 1
ATOM 1760 O O . GLY A 1 222 ? 11.727 5.940 -9.798 1.00 73.38 222 GLY A O 1
ATOM 1761 N N . PRO A 1 223 ? 10.557 7.874 -9.757 1.00 69.69 223 PRO A N 1
ATOM 1762 C CA . PRO A 1 223 ? 11.521 8.679 -10.519 1.00 69.69 223 PRO A CA 1
ATOM 1763 C C . PRO A 1 223 ? 12.782 9.091 -9.749 1.00 69.69 223 PRO A C 1
ATOM 1765 O O . PRO A 1 223 ? 13.782 9.423 -10.387 1.00 69.69 223 PRO A O 1
ATOM 1768 N N . ASP A 1 224 ? 12.751 9.076 -8.415 1.00 60.03 224 ASP A N 1
ATOM 1769 C CA . ASP A 1 224 ? 13.887 9.489 -7.592 1.00 60.03 224 ASP A CA 1
ATOM 1770 C C . ASP A 1 224 ? 14.871 8.330 -7.376 1.00 60.03 224 ASP A C 1
ATOM 1772 O O . ASP A 1 224 ? 14.500 7.159 -7.295 1.00 60.03 224 ASP A O 1
ATOM 1776 N N . SER A 1 225 ? 16.158 8.653 -7.249 1.00 38.72 225 SER A N 1
ATOM 1777 C CA . SER A 1 225 ? 17.279 7.704 -7.148 1.00 38.72 225 SER A CA 1
ATOM 1778 C C . SER A 1 225 ? 17.310 6.848 -5.869 1.00 38.72 225 SER A C 1
ATOM 1780 O O . SER A 1 225 ? 18.254 6.082 -5.671 1.00 38.72 225 SER A O 1
ATOM 1782 N N . CYS A 1 226 ? 16.284 6.930 -5.020 1.00 36.66 226 CYS A N 1
ATOM 1783 C CA . CYS A 1 226 ? 16.194 6.236 -3.740 1.00 36.66 226 CYS A CA 1
ATOM 1784 C C . CYS A 1 226 ? 14.836 5.543 -3.574 1.00 36.66 226 CYS A C 1
ATOM 1786 O O . CYS A 1 226 ? 14.032 5.973 -2.761 1.00 36.66 226 CYS A O 1
ATOM 1788 N N . ALA A 1 227 ? 14.588 4.472 -4.327 1.00 32.47 227 ALA A N 1
ATOM 1789 C CA . ALA A 1 227 ? 13.858 3.286 -3.866 1.00 32.47 227 ALA A CA 1
ATOM 1790 C C . ALA A 1 227 ? 13.600 2.356 -5.055 1.00 32.47 227 ALA A C 1
ATOM 1792 O O . ALA A 1 227 ? 12.877 2.690 -5.987 1.00 32.47 227 ALA A O 1
ATOM 1793 N N . VAL A 1 228 ? 14.114 1.130 -5.002 1.00 33.28 228 VAL A N 1
ATOM 1794 C CA . VAL A 1 228 ? 13.417 0.009 -5.638 1.00 33.28 228 VAL A CA 1
ATOM 1795 C C . VAL A 1 228 ? 12.641 -0.665 -4.521 1.00 33.28 228 VAL A C 1
ATOM 1797 O O . VAL A 1 228 ? 13.097 -1.646 -3.943 1.00 33.28 228 VAL A O 1
ATOM 1800 N N . THR A 1 229 ? 11.483 -0.110 -4.175 1.00 37.88 229 THR A N 1
ATOM 1801 C CA . THR A 1 229 ? 10.509 -0.853 -3.380 1.00 37.88 229 THR A CA 1
ATOM 1802 C C . THR A 1 229 ? 9.679 -1.646 -4.371 1.00 37.88 229 THR A C 1
ATOM 1804 O O . THR A 1 229 ? 8.776 -1.096 -4.991 1.00 37.88 229 THR A O 1
ATOM 1807 N N . ILE A 1 230 ? 9.992 -2.932 -4.547 1.00 38.78 230 ILE A N 1
ATOM 1808 C CA . ILE A 1 230 ? 8.991 -3.870 -5.060 1.00 38.78 230 ILE A CA 1
ATOM 1809 C C . ILE A 1 230 ? 7.976 -3.998 -3.930 1.00 38.78 230 ILE A C 1
ATOM 1811 O O . ILE A 1 230 ? 8.153 -4.793 -3.010 1.00 38.78 230 ILE A O 1
ATOM 1815 N N . SER A 1 231 ? 6.955 -3.148 -3.950 1.00 35.19 231 SER A N 1
ATOM 1816 C CA . SER A 1 231 ? 5.799 -3.344 -3.091 1.00 35.19 231 SER A CA 1
ATOM 1817 C C . SER A 1 231 ? 4.959 -4.418 -3.771 1.00 35.19 231 SER A C 1
ATOM 1819 O O . SER A 1 231 ? 4.202 -4.141 -4.699 1.00 35.19 231 SER A O 1
ATOM 1821 N N . LEU A 1 232 ? 5.151 -5.674 -3.364 1.00 30.38 232 LEU A N 1
ATOM 1822 C CA . LEU A 1 232 ? 4.061 -6.635 -3.461 1.00 30.38 232 LEU A CA 1
ATOM 1823 C C . LEU A 1 232 ? 3.007 -6.115 -2.481 1.00 30.38 232 LEU A C 1
ATOM 1825 O O . LEU A 1 232 ? 3.110 -6.351 -1.282 1.00 30.38 232 LEU A O 1
ATOM 1829 N N . MET A 1 233 ? 2.059 -5.320 -2.980 1.00 23.94 233 MET A N 1
ATOM 1830 C CA . MET A 1 233 ? 0.817 -5.098 -2.253 1.00 23.94 233 MET A CA 1
ATOM 1831 C C . MET A 1 233 ? 0.133 -6.459 -2.158 1.00 23.94 233 MET A C 1
ATOM 1833 O O . MET A 1 233 ? -0.361 -6.980 -3.160 1.00 23.94 233 MET A O 1
ATOM 1837 N N . ILE A 1 234 ? 0.175 -7.038 -0.963 1.00 27.98 234 ILE A N 1
ATOM 1838 C CA . ILE A 1 234 ? -0.657 -8.157 -0.536 1.00 27.98 234 ILE A CA 1
ATOM 1839 C C . ILE A 1 234 ? -1.212 -7.793 0.832 1.00 27.98 234 ILE A C 1
ATOM 1841 O O . ILE A 1 234 ? -0.401 -7.336 1.671 1.00 27.98 234 ILE A O 1
#